Protein AF-A0A7J3ZBG6-F1 (afdb_monomer)

Foldseek 3Di:
DQAFFKKWFFPFPCLVVQQVVLQVQCCVVPVPWDWDDDPDTRIITIGDPDHSVVSLVSCLVPPRPGIFFMDGFPDKDFPDLVVLLVVLVVVLVPDDDDDAFEEFEDEDEDDPQDPDPVVSRVSNQVSCVVVVSHHYDPPDGQWYWYWYHYHRMTGTDIGGPPSGGRVVVCVVVVVVVVVVVVVD

Mean predicted aligned error: 5.93 Å

Nearest PDB structures (foldseek):
  1vbk-assembly1_B  TM=7.457E-01  e=2.795E-09  Pyrococcus horikoshii OT3
  3tma-assembly1_A  TM=7.401E-01  e=3.825E-09  Thermus thermophilus HB27
  1vbk-assembly1_A  TM=7.615E-01  e=6.318E-09  Pyrococcus horikoshii OT3
  2c5s-assembly1_A-2  TM=6.792E-01  e=1.802E-09  Bacillus anthracis str. Ames
  4kr7-assembly1_A  TM=6.274E-01  e=4.150E-08  Thermotoga maritima MSB8

Radius of gyration: 17.02 Å; Cα contacts (8 Å, |Δi|>4): 330; chains: 1; bounding box: 47×30×43 Å

Sequence (184 aa):
MKCPKIIVTAKAGKEAKVKEELEDLLYKLDPNILIKKTGYRDLLEIFSDVNADKLFQEIIERPPYASIRAVKVDLCINAEIKKIIDACIELLKRIPKQGERKIRVECSKRGSYVESCKAIEIAVGTAIERSELAKIDLKKPTDVIKIEIIDDLAYIGIMRPGSDKLHKIDRILYERSQSQEDYF

Structure (mmCIF, N/CA/C/O backbone):
data_AF-A0A7J3ZBG6-F1
#
_entry.id   AF-A0A7J3ZBG6-F1
#
loop_
_atom_site.group_PDB
_atom_site.id
_atom_site.type_symbol
_atom_site.label_atom_id
_atom_site.label_alt_id
_atom_site.label_comp_id
_atom_site.label_asym_id
_atom_site.label_entity_id
_atom_site.label_seq_id
_atom_site.pdbx_PDB_ins_code
_atom_site.Cartn_x
_atom_site.Cartn_y
_atom_site.Cartn_z
_atom_site.occupancy
_atom_site.B_iso_or_equiv
_atom_site.auth_seq_id
_atom_site.auth_comp_id
_atom_site.auth_asym_id
_atom_site.auth_atom_id
_atom_site.pdbx_PDB_model_num
ATOM 1 N N . MET A 1 1 ? -5.328 -13.710 -10.499 1.00 59.88 1 MET A N 1
ATOM 2 C CA . MET A 1 1 ? -4.718 -12.365 -10.421 1.00 59.88 1 MET A CA 1
ATOM 3 C C . MET A 1 1 ? -3.564 -12.420 -9.429 1.00 59.88 1 MET A C 1
ATOM 5 O O . MET A 1 1 ? -3.792 -12.875 -8.315 1.00 59.88 1 MET A O 1
ATOM 9 N N . LYS A 1 2 ? -2.333 -12.054 -9.817 1.00 83.94 2 LYS A N 1
ATOM 10 C CA . LYS A 1 2 ? -1.219 -11.947 -8.853 1.00 83.94 2 LYS A CA 1
ATOM 11 C C . LYS A 1 2 ? -1.324 -10.568 -8.196 1.00 83.94 2 LYS A C 1
ATOM 13 O O . LYS A 1 2 ? -1.474 -9.586 -8.908 1.00 83.94 2 LYS A O 1
ATOM 18 N N . CYS A 1 3 ? -1.312 -10.508 -6.868 1.00 92.69 3 CYS A N 1
ATOM 19 C CA . CYS A 1 3 ? -1.341 -9.259 -6.104 1.00 92.69 3 CYS A CA 1
ATOM 20 C C . CYS A 1 3 ? 0.086 -8.693 -6.014 1.00 92.69 3 CYS A C 1
ATOM 22 O O . CYS A 1 3 ? 0.984 -9.453 -5.628 1.00 92.69 3 CYS A O 1
ATOM 24 N N . PRO A 1 4 ? 0.331 -7.410 -6.339 1.00 97.12 4 PRO A N 1
ATOM 25 C CA . PRO A 1 4 ? 1.614 -6.790 -6.043 1.00 97.12 4 PRO A CA 1
ATOM 26 C C . PRO A 1 4 ? 1.818 -6.751 -4.527 1.00 97.12 4 PRO A C 1
ATOM 28 O O . PRO A 1 4 ? 0.860 -6.707 -3.760 1.00 97.12 4 PRO A O 1
ATOM 31 N N . LYS A 1 5 ? 3.072 -6.804 -4.090 1.00 98.00 5 LYS A N 1
ATOM 32 C CA . LYS A 1 5 ? 3.473 -6.681 -2.685 1.00 98.00 5 LYS A CA 1
ATOM 33 C C . LYS A 1 5 ? 3.710 -5.231 -2.292 1.00 98.00 5 LYS A C 1
ATOM 35 O O . LYS A 1 5 ? 3.456 -4.874 -1.147 1.00 98.00 5 LYS A O 1
ATOM 40 N N . ILE A 1 6 ? 4.181 -4.408 -3.229 1.00 98.38 6 ILE A N 1
ATOM 41 C CA . ILE A 1 6 ? 4.465 -2.987 -3.016 1.00 98.38 6 ILE A CA 1
ATOM 42 C C . ILE A 1 6 ? 3.988 -2.193 -4.233 1.00 98.38 6 ILE A C 1
ATOM 44 O O . ILE A 1 6 ? 4.211 -2.604 -5.374 1.00 98.38 6 ILE A O 1
ATOM 48 N N . ILE A 1 7 ? 3.390 -1.033 -3.978 1.00 98.25 7 ILE A N 1
ATOM 49 C CA . ILE A 1 7 ? 3.145 0.014 -4.971 1.00 98.25 7 ILE A CA 1
ATOM 50 C C . ILE A 1 7 ? 4.159 1.134 -4.735 1.00 98.25 7 ILE A C 1
ATOM 52 O O . ILE A 1 7 ? 4.188 1.721 -3.651 1.00 98.25 7 ILE A O 1
ATOM 56 N N . VAL A 1 8 ? 4.982 1.458 -5.732 1.00 98.12 8 VAL A N 1
ATOM 57 C CA . VAL A 1 8 ? 5.990 2.528 -5.635 1.00 98.12 8 VAL A CA 1
ATOM 58 C C . VAL A 1 8 ? 5.610 3.689 -6.538 1.00 98.12 8 VAL A C 1
ATOM 60 O O . VAL A 1 8 ? 5.304 3.508 -7.712 1.00 98.12 8 VAL A O 1
ATOM 63 N N . THR A 1 9 ? 5.639 4.900 -5.985 1.00 97.56 9 THR A N 1
ATOM 64 C CA . THR A 1 9 ? 5.497 6.146 -6.742 1.00 97.56 9 THR A CA 1
ATOM 65 C C . THR A 1 9 ? 6.869 6.788 -6.932 1.00 97.56 9 THR A C 1
ATOM 67 O O . THR A 1 9 ? 7.541 7.085 -5.945 1.00 97.56 9 THR A O 1
ATOM 70 N N . ALA A 1 10 ? 7.280 7.001 -8.178 1.00 97.00 10 ALA A N 1
ATOM 71 C CA . ALA A 1 10 ? 8.509 7.681 -8.576 1.00 97.00 10 ALA A CA 1
ATOM 72 C C . ALA A 1 10 ? 8.284 9.187 -8.806 1.00 97.00 10 ALA A C 1
ATOM 74 O O . ALA A 1 10 ? 7.160 9.683 -8.795 1.00 97.00 10 ALA A O 1
ATOM 75 N N . LYS A 1 11 ? 9.366 9.937 -9.018 1.00 94.88 11 LYS A N 1
ATOM 76 C CA . LYS A 1 11 ? 9.312 11.279 -9.612 1.00 94.88 11 LYS A CA 1
ATOM 77 C C . LYS A 1 11 ? 8.945 11.173 -11.097 1.00 94.88 11 LYS A C 1
ATOM 79 O O . LYS A 1 11 ? 9.443 10.271 -11.769 1.00 94.88 11 LYS A O 1
ATOM 84 N N . ALA A 1 12 ? 8.178 12.155 -11.579 1.00 90.31 12 ALA A N 1
ATOM 85 C CA . ALA A 1 12 ? 7.817 12.372 -12.985 1.00 90.31 12 ALA A CA 1
ATOM 86 C C . ALA A 1 12 ? 8.925 11.958 -13.968 1.00 90.31 12 ALA A C 1
ATOM 88 O O . ALA A 1 12 ? 9.972 12.609 -14.029 1.00 90.31 12 ALA A O 1
ATOM 89 N N . GLY A 1 13 ? 8.697 10.885 -14.732 1.00 90.31 13 GLY A N 1
ATOM 90 C CA . GLY A 1 13 ? 9.602 10.431 -15.798 1.00 90.31 13 GLY A CA 1
ATOM 91 C C . GLY A 1 13 ? 10.880 9.723 -15.322 1.00 90.31 13 GLY A C 1
ATOM 92 O O . GLY A 1 13 ? 11.833 9.579 -16.094 1.00 90.31 13 GLY A O 1
ATOM 93 N N . LYS A 1 14 ? 10.955 9.320 -14.047 1.00 95.44 14 LYS A N 1
ATOM 94 C CA . LYS A 1 14 ? 12.101 8.600 -13.458 1.00 95.44 14 LYS A CA 1
ATOM 95 C C . LYS A 1 14 ? 11.816 7.125 -13.174 1.00 95.44 14 LYS A C 1
ATOM 97 O O . LYS A 1 14 ? 12.648 6.450 -12.574 1.00 95.44 14 LYS A O 1
ATOM 102 N N . GLU A 1 15 ? 10.693 6.590 -13.639 1.00 95.19 15 GLU A N 1
ATOM 103 C CA . GLU A 1 15 ? 10.224 5.227 -13.359 1.00 95.19 15 GLU A CA 1
ATOM 104 C C . GLU A 1 15 ? 11.203 4.162 -13.841 1.00 95.19 15 GLU A C 1
ATOM 106 O O . GLU A 1 15 ? 11.371 3.141 -13.186 1.00 95.19 15 GLU A O 1
ATOM 111 N N . ALA A 1 16 ? 11.860 4.394 -14.982 1.00 95.31 16 ALA A N 1
ATOM 112 C CA . ALA A 1 16 ? 12.875 3.479 -15.499 1.00 95.31 16 ALA A CA 1
ATOM 113 C C . ALA A 1 16 ? 14.068 3.359 -14.542 1.00 95.31 16 ALA A C 1
ATOM 115 O O . ALA A 1 16 ? 14.498 2.248 -14.252 1.00 95.31 16 ALA A O 1
ATOM 116 N N . LYS A 1 17 ? 14.553 4.494 -14.019 1.00 96.62 17 LYS A N 1
ATOM 117 C CA . LYS A 1 17 ? 15.704 4.509 -13.116 1.00 96.62 17 LYS A CA 1
ATOM 118 C C . LYS A 1 17 ? 15.352 3.951 -11.739 1.00 96.62 17 LYS A C 1
ATOM 120 O O . LYS A 1 17 ? 16.100 3.153 -11.196 1.00 96.62 17 LYS A O 1
ATOM 125 N N . VAL A 1 18 ? 14.179 4.312 -11.213 1.00 98.00 18 VAL A N 1
ATOM 126 C CA . VAL A 1 18 ? 13.670 3.745 -9.953 1.00 98.00 18 VAL A CA 1
ATOM 127 C C . VAL A 1 18 ? 13.479 2.235 -10.071 1.00 98.00 18 VAL A C 1
ATOM 129 O O . VAL A 1 18 ? 13.801 1.518 -9.134 1.00 98.00 18 VAL A O 1
ATOM 132 N N . LYS A 1 19 ? 12.986 1.738 -11.213 1.00 98.06 19 LYS A N 1
ATOM 133 C CA . LYS A 1 19 ? 12.864 0.298 -11.457 1.00 98.06 19 LYS A CA 1
ATOM 134 C C . LYS A 1 19 ? 14.225 -0.403 -11.390 1.00 98.06 19 LYS A C 1
ATOM 136 O O . LYS A 1 19 ? 14.322 -1.384 -10.672 1.00 98.06 19 LYS A O 1
ATOM 141 N N . GLU A 1 20 ? 15.234 0.108 -12.095 1.00 97.81 20 GLU A N 1
ATOM 142 C CA . GLU A 1 20 ? 16.600 -0.448 -12.089 1.00 97.81 20 GLU A CA 1
ATOM 143 C C . GLU A 1 20 ? 17.176 -0.506 -10.664 1.00 97.81 20 GLU A C 1
ATOM 145 O O . GLU A 1 20 ? 17.587 -1.565 -10.204 1.00 97.81 20 GLU A O 1
ATOM 150 N N . GLU A 1 21 ? 17.102 0.602 -9.919 1.00 98.06 21 GLU A N 1
ATOM 151 C CA . GLU A 1 21 ? 17.591 0.666 -8.533 1.00 98.06 21 GLU A CA 1
ATOM 152 C C . GLU A 1 21 ? 16.843 -0.299 -7.596 1.00 98.06 21 GLU A C 1
ATOM 154 O O . GLU A 1 21 ? 17.451 -0.891 -6.707 1.00 98.06 21 GLU A O 1
ATOM 159 N N . LEU A 1 22 ? 15.530 -0.483 -7.786 1.00 98.19 22 LEU A N 1
ATOM 160 C CA . LEU A 1 22 ? 14.750 -1.456 -7.016 1.00 98.19 22 LEU A CA 1
ATOM 161 C C . LEU A 1 22 ? 15.110 -2.902 -7.369 1.00 98.19 22 LEU A C 1
ATOM 163 O O . LEU A 1 22 ? 15.125 -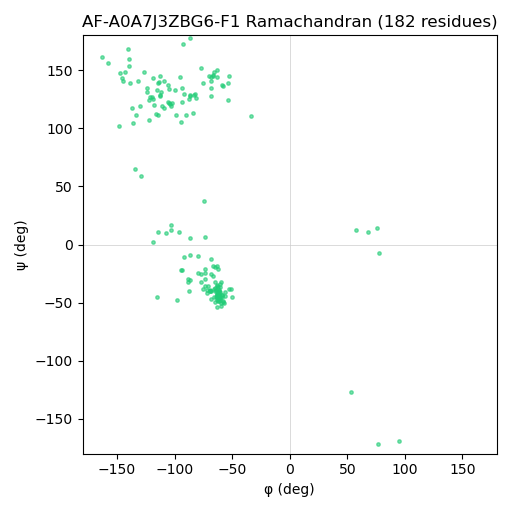3.744 -6.475 1.00 98.19 22 LEU A O 1
ATOM 167 N N . GLU A 1 23 ? 15.357 -3.205 -8.645 1.00 98.06 23 GLU A N 1
ATOM 168 C CA . GLU A 1 23 ? 15.782 -4.540 -9.080 1.00 98.06 23 GLU A CA 1
ATOM 169 C C . GLU A 1 23 ? 17.121 -4.899 -8.436 1.00 98.06 23 GLU A C 1
ATOM 171 O O . GLU A 1 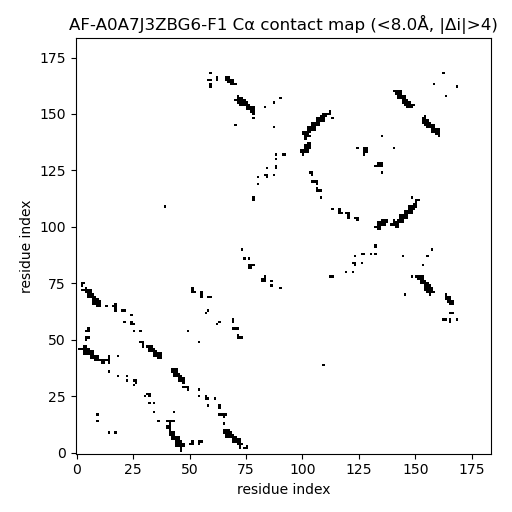23 ? 17.216 -5.944 -7.795 1.00 98.06 23 GLU A O 1
ATOM 176 N N . ASP A 1 24 ? 18.103 -3.998 -8.494 1.00 97.69 24 ASP A N 1
ATOM 177 C CA . ASP A 1 24 ? 19.412 -4.188 -7.861 1.00 97.69 24 ASP A CA 1
ATOM 178 C C . ASP A 1 24 ? 19.305 -4.344 -6.337 1.00 97.69 24 ASP A C 1
ATOM 180 O O . ASP A 1 24 ? 19.909 -5.248 -5.748 1.00 97.69 24 ASP A O 1
ATOM 184 N N . LEU A 1 25 ? 18.516 -3.479 -5.689 1.00 97.50 25 LEU A N 1
ATOM 185 C CA . LEU A 1 25 ? 18.310 -3.502 -4.241 1.00 97.50 25 LEU A CA 1
ATOM 186 C C . LEU A 1 25 ? 17.698 -4.830 -3.780 1.00 97.50 25 LEU A C 1
ATOM 188 O O . LEU A 1 25 ? 18.150 -5.432 -2.804 1.00 97.50 25 LEU A O 1
ATOM 192 N N . LEU A 1 26 ? 16.656 -5.283 -4.476 1.00 97.88 26 LEU A N 1
ATOM 193 C CA . LEU A 1 26 ? 15.823 -6.396 -4.031 1.00 97.88 26 LEU A CA 1
ATOM 194 C C . LEU A 1 26 ? 16.289 -7.753 -4.565 1.00 97.88 26 LEU A C 1
ATOM 196 O O . LEU A 1 26 ? 15.842 -8.775 -4.045 1.00 97.88 26 LEU A O 1
ATOM 200 N N . TYR A 1 27 ? 17.228 -7.794 -5.515 1.00 96.50 27 TYR A N 1
ATOM 201 C CA . TYR A 1 27 ? 17.765 -9.031 -6.094 1.00 96.50 27 TYR A CA 1
ATOM 202 C C . TYR A 1 27 ? 18.269 -10.027 -5.039 1.00 96.50 27 TYR A C 1
ATOM 204 O O . TYR A 1 27 ? 18.066 -11.234 -5.153 1.00 96.50 27 TYR A O 1
ATOM 212 N N . LYS A 1 28 ? 18.895 -9.531 -3.962 1.00 93.88 28 LYS A N 1
ATOM 213 C CA . LYS A 1 28 ? 19.386 -10.378 -2.858 1.00 93.88 28 LYS A CA 1
ATOM 214 C C . LYS A 1 28 ? 18.264 -11.026 -2.046 1.00 93.88 28 LYS A C 1
ATOM 216 O O . LYS A 1 28 ? 18.495 -12.044 -1.398 1.00 93.88 28 LYS A O 1
ATOM 221 N N . LEU A 1 29 ? 17.083 -10.412 -2.028 1.00 96.44 29 LEU A N 1
ATOM 222 C CA . LEU A 1 29 ? 15.907 -10.934 -1.336 1.00 96.44 29 LEU A CA 1
ATOM 223 C C . LEU A 1 29 ? 15.116 -11.884 -2.232 1.00 96.44 29 LEU A C 1
ATOM 225 O O . LEU A 1 29 ? 14.633 -12.904 -1.744 1.00 96.44 29 LEU A O 1
ATOM 229 N N . ASP A 1 30 ? 14.990 -11.538 -3.511 1.00 97.31 30 ASP A N 1
ATOM 230 C CA . ASP A 1 30 ? 14.284 -12.318 -4.520 1.00 97.31 30 ASP A CA 1
ATOM 231 C C . ASP A 1 30 ? 14.924 -12.126 -5.906 1.00 97.31 30 ASP A C 1
ATOM 233 O O . ASP A 1 30 ? 14.662 -11.122 -6.574 1.00 97.31 30 ASP A O 1
ATOM 237 N N . PRO A 1 31 ? 15.721 -13.099 -6.381 1.00 95.94 31 PRO A N 1
ATOM 238 C CA . PRO A 1 31 ? 16.300 -13.057 -7.722 1.00 95.94 31 PRO A CA 1
ATOM 239 C C . PRO A 1 31 ? 15.262 -13.076 -8.854 1.00 95.94 31 PRO A C 1
ATOM 241 O O . PRO A 1 31 ? 15.587 -12.715 -9.981 1.00 95.94 31 PRO A O 1
ATOM 244 N N . ASN A 1 32 ? 14.024 -13.500 -8.573 1.00 95.69 32 ASN A N 1
ATOM 245 C CA . ASN A 1 32 ? 12.926 -13.578 -9.540 1.00 95.69 32 ASN A CA 1
ATOM 246 C C . ASN A 1 32 ? 11.922 -12.427 -9.377 1.00 95.69 32 ASN A C 1
ATOM 248 O O . ASN A 1 32 ? 10.787 -12.522 -9.862 1.00 95.69 32 ASN A O 1
ATOM 252 N N . ILE A 1 33 ? 12.307 -11.354 -8.677 1.00 96.44 33 ILE A N 1
ATOM 253 C CA . ILE A 1 33 ? 11.421 -10.221 -8.446 1.00 96.44 33 ILE A CA 1
ATOM 254 C C . ILE A 1 33 ? 10.963 -9.608 -9.768 1.00 96.44 33 ILE A C 1
ATOM 256 O O . ILE A 1 33 ? 11.736 -9.419 -10.705 1.00 96.44 33 ILE A O 1
ATOM 260 N N . LEU A 1 34 ? 9.676 -9.28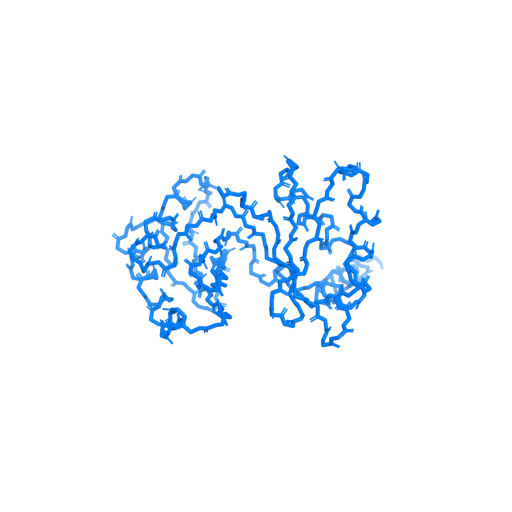4 -9.846 1.00 97.56 34 LEU A N 1
ATOM 261 C CA . LEU A 1 34 ? 9.078 -8.716 -11.043 1.00 97.56 34 LEU A CA 1
ATOM 262 C C . LEU A 1 34 ? 8.571 -7.314 -10.741 1.00 97.56 34 LEU A C 1
ATOM 264 O O . LEU A 1 34 ? 7.590 -7.146 -10.019 1.00 97.56 34 LEU A O 1
ATOM 268 N N . ILE A 1 35 ? 9.207 -6.310 -11.339 1.00 97.69 35 ILE A N 1
ATOM 269 C CA . ILE A 1 35 ? 8.805 -4.909 -11.204 1.00 97.69 35 ILE A CA 1
ATOM 270 C C . ILE A 1 35 ? 8.206 -4.431 -12.522 1.00 97.69 35 ILE A C 1
ATOM 272 O O . ILE A 1 35 ? 8.878 -4.394 -13.556 1.00 97.69 35 ILE A O 1
ATOM 276 N N . LYS A 1 36 ? 6.926 -4.060 -12.501 1.00 96.00 36 LYS A N 1
ATOM 277 C CA . LYS A 1 36 ? 6.191 -3.607 -13.686 1.00 96.00 36 LYS A CA 1
ATOM 278 C C . LYS A 1 36 ? 5.897 -2.121 -13.616 1.00 96.00 36 LYS A C 1
ATOM 280 O O . LYS A 1 36 ? 5.523 -1.603 -12.570 1.00 96.00 36 LYS A O 1
ATOM 285 N N . LYS A 1 37 ? 6.007 -1.452 -14.764 1.00 94.19 37 LYS A N 1
ATOM 286 C CA . LYS A 1 37 ? 5.379 -0.145 -14.973 1.00 94.19 37 LYS A CA 1
ATOM 287 C C . LYS A 1 37 ? 3.887 -0.356 -15.185 1.00 94.19 37 LYS A C 1
ATOM 289 O O . LYS A 1 37 ? 3.500 -1.288 -15.889 1.00 94.19 37 LYS A O 1
ATOM 294 N N . THR A 1 38 ? 3.075 0.509 -14.597 1.00 91.25 38 THR A N 1
ATOM 295 C CA . THR A 1 38 ? 1.636 0.534 -14.886 1.00 91.25 38 THR A CA 1
ATOM 296 C C . THR A 1 38 ? 1.344 1.415 -16.106 1.00 91.25 38 THR A C 1
ATOM 29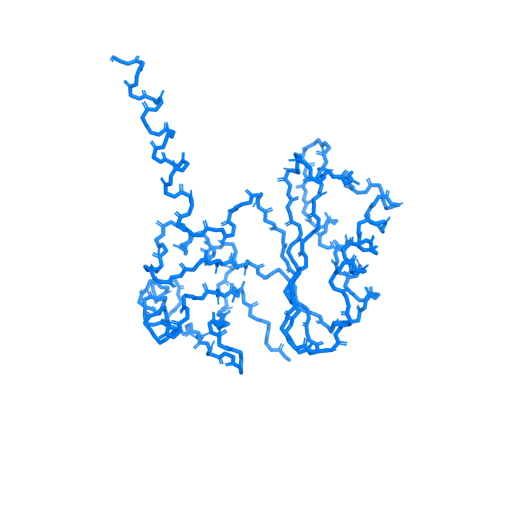8 O O . THR A 1 38 ? 2.248 2.052 -16.650 1.00 91.25 38 THR A O 1
ATOM 301 N N . GLY A 1 39 ? 0.076 1.491 -16.524 1.00 91.00 39 GLY A N 1
ATOM 302 C CA . GLY A 1 39 ? -0.374 2.481 -17.514 1.00 91.00 39 GLY A CA 1
ATOM 303 C C . GLY A 1 39 ? -0.342 3.928 -16.999 1.00 91.00 39 GLY A C 1
ATOM 304 O O . GLY A 1 39 ? -0.446 4.870 -17.783 1.00 91.00 39 GLY A O 1
ATOM 305 N N . TYR A 1 40 ? -0.168 4.121 -15.690 1.00 92.38 40 TYR A N 1
ATOM 306 C CA . TYR A 1 40 ? -0.053 5.430 -15.069 1.00 92.38 40 TYR A CA 1
ATOM 307 C C . TYR A 1 40 ? 1.410 5.839 -14.937 1.00 92.38 40 TYR A C 1
ATOM 309 O O . TYR A 1 40 ? 2.249 5.069 -14.462 1.00 92.38 40 TYR A O 1
ATOM 317 N N . ARG A 1 41 ? 1.691 7.096 -15.304 1.00 89.00 41 ARG A N 1
ATOM 318 C CA . ARG A 1 41 ? 2.996 7.718 -15.060 1.00 89.00 41 ARG A CA 1
ATOM 319 C C . ARG A 1 41 ? 3.364 7.595 -13.587 1.00 89.00 41 ARG A C 1
ATOM 321 O O . ARG A 1 41 ? 2.504 7.673 -12.706 1.00 89.00 41 ARG A O 1
ATOM 328 N N . ASP A 1 42 ? 4.652 7.431 -13.350 1.00 93.69 42 ASP A N 1
ATOM 329 C CA . ASP A 1 42 ? 5.271 7.449 -12.032 1.00 93.69 42 ASP A CA 1
ATOM 330 C C . ASP A 1 42 ? 4.915 6.282 -11.122 1.00 93.69 42 ASP A C 1
ATOM 332 O O . ASP A 1 42 ? 5.237 6.327 -9.939 1.00 93.69 42 ASP A O 1
ATOM 336 N N . LEU A 1 43 ? 4.268 5.234 -11.632 1.00 95.94 43 LEU A N 1
ATOM 337 C CA . LEU A 1 43 ? 3.774 4.144 -10.804 1.00 95.94 43 LEU A CA 1
ATOM 338 C C . LEU A 1 43 ? 4.352 2.791 -11.216 1.00 95.94 43 LEU A C 1
ATOM 340 O O . LEU A 1 43 ? 4.241 2.365 -12.371 1.00 95.94 43 LEU A O 1
ATOM 344 N N . LEU A 1 44 ? 4.926 2.114 -10.226 1.00 97.75 44 LEU A N 1
ATOM 345 C CA . LEU A 1 44 ? 5.488 0.778 -10.337 1.00 97.75 44 LEU A CA 1
ATOM 346 C C . LEU A 1 44 ? 4.766 -0.191 -9.396 1.00 97.75 44 LEU A C 1
ATOM 348 O O . LEU A 1 44 ? 4.430 0.155 -8.262 1.00 97.75 44 LEU A O 1
ATOM 352 N N . GLU A 1 45 ? 4.600 -1.423 -9.859 1.00 97.81 45 GLU A N 1
ATOM 353 C CA . GLU A 1 45 ? 4.091 -2.555 -9.090 1.00 97.81 45 GLU A CA 1
ATOM 354 C C . GLU A 1 45 ? 5.206 -3.579 -8.895 1.00 97.81 45 GLU A C 1
ATOM 356 O O . GLU A 1 45 ? 5.837 -4.006 -9.865 1.00 97.81 45 GLU A O 1
ATOM 361 N N . ILE A 1 46 ? 5.440 -3.991 -7.650 1.00 98.19 46 ILE A N 1
ATOM 362 C CA . ILE A 1 46 ? 6.441 -5.006 -7.307 1.00 98.19 46 ILE A CA 1
ATOM 363 C C . ILE A 1 46 ? 5.731 -6.312 -6.973 1.00 98.19 46 ILE A C 1
ATOM 365 O O . ILE A 1 46 ? 4.941 -6.367 -6.032 1.00 98.19 46 ILE A O 1
ATOM 369 N N . PHE A 1 47 ? 6.043 -7.380 -7.699 1.00 97.81 47 PHE A N 1
ATOM 370 C CA . PHE A 1 47 ? 5.547 -8.730 -7.461 1.00 97.81 47 PHE A CA 1
ATOM 371 C C . PHE A 1 47 ? 6.696 -9.626 -7.017 1.00 97.81 47 PHE A C 1
ATOM 373 O O . PHE A 1 47 ? 7.725 -9.705 -7.681 1.00 97.81 47 PHE A O 1
ATOM 380 N N . SER A 1 48 ? 6.493 -10.326 -5.908 1.00 96.38 48 SER A N 1
ATOM 381 C CA . SER A 1 48 ? 7.478 -11.221 -5.311 1.00 96.38 48 SER A CA 1
ATOM 382 C C . SER A 1 48 ? 6.763 -12.228 -4.418 1.00 96.38 48 SER A C 1
ATOM 384 O O . SER A 1 48 ? 5.652 -11.965 -3.937 1.00 96.38 48 SER A O 1
ATOM 386 N N . ASP A 1 49 ? 7.404 -13.369 -4.198 1.00 93.69 49 ASP A N 1
ATOM 387 C CA . ASP A 1 49 ? 6.947 -14.360 -3.225 1.00 93.69 49 ASP A CA 1
ATOM 388 C C . ASP A 1 49 ? 7.496 -14.054 -1.814 1.00 93.69 49 ASP A C 1
ATOM 390 O O . ASP A 1 49 ? 7.023 -14.606 -0.819 1.00 93.69 49 ASP A O 1
ATOM 394 N N . VAL A 1 50 ? 8.424 -13.094 -1.701 1.00 95.75 50 VAL A N 1
ATOM 395 C CA . VAL A 1 50 ? 8.886 -12.541 -0.424 1.00 95.75 50 VAL A CA 1
ATOM 396 C C . VAL A 1 50 ? 7.757 -11.767 0.260 1.00 95.75 50 VAL A C 1
ATOM 398 O O . VAL A 1 50 ? 6.903 -11.126 -0.361 1.00 95.75 50 VAL A O 1
ATOM 401 N N . ASN A 1 51 ? 7.751 -11.840 1.590 1.00 94.12 51 ASN A N 1
ATOM 402 C CA . ASN A 1 51 ? 6.807 -11.123 2.432 1.00 94.12 51 ASN A CA 1
ATOM 403 C C . ASN A 1 51 ? 6.877 -9.595 2.191 1.00 94.12 51 ASN A C 1
ATOM 405 O O . ASN A 1 51 ? 7.960 -9.012 2.109 1.00 94.12 51 ASN A O 1
ATOM 409 N N . ALA A 1 52 ? 5.706 -8.951 2.111 1.00 96.12 52 ALA A N 1
ATOM 410 C CA . ALA A 1 52 ? 5.584 -7.531 1.792 1.00 96.12 52 ALA A CA 1
ATOM 411 C C . ALA A 1 52 ? 6.241 -6.619 2.842 1.00 96.12 52 ALA A C 1
ATOM 413 O O . ALA A 1 52 ? 6.838 -5.616 2.466 1.00 96.12 52 ALA A O 1
ATOM 414 N N . ASP A 1 53 ? 6.197 -6.971 4.133 1.00 95.25 53 ASP A N 1
ATOM 415 C CA . ASP A 1 53 ? 6.885 -6.213 5.183 1.00 95.25 53 ASP A CA 1
ATOM 416 C C . ASP A 1 53 ? 8.397 -6.231 4.967 1.00 95.25 53 ASP A C 1
ATOM 418 O O . ASP A 1 53 ? 9.031 -5.188 5.068 1.00 95.25 53 ASP A O 1
ATOM 422 N N . LYS A 1 54 ? 8.976 -7.383 4.603 1.00 96.75 54 LYS A N 1
ATOM 423 C CA . LYS A 1 54 ? 10.423 -7.503 4.365 1.00 96.75 54 LYS A CA 1
ATOM 424 C C . LYS A 1 54 ? 10.880 -6.652 3.177 1.00 96.75 54 LYS A C 1
ATOM 426 O O . LYS A 1 54 ? 11.868 -5.937 3.289 1.00 96.75 54 LYS A O 1
ATOM 431 N N . LEU A 1 55 ? 10.141 -6.696 2.067 1.00 97.88 55 LEU A N 1
ATOM 432 C CA . LEU A 1 55 ? 10.420 -5.848 0.901 1.00 97.88 55 LEU A CA 1
ATOM 433 C C . LEU A 1 55 ? 10.264 -4.368 1.245 1.00 97.88 55 LEU A C 1
ATOM 435 O O . LEU A 1 55 ? 11.093 -3.549 0.866 1.00 97.88 55 LEU A O 1
ATOM 439 N N . PHE A 1 56 ? 9.205 -4.026 1.980 1.00 97.75 56 PHE A N 1
ATOM 440 C CA . PHE A 1 56 ? 8.954 -2.657 2.392 1.00 97.75 56 PHE A CA 1
ATOM 441 C C . PHE A 1 56 ? 10.073 -2.120 3.294 1.00 97.75 56 PHE A C 1
ATOM 443 O O . PHE A 1 56 ? 10.522 -1.004 3.062 1.00 97.75 56 PHE A O 1
ATOM 450 N N . GLN A 1 57 ? 10.552 -2.911 4.264 1.00 96.25 57 GLN A N 1
ATOM 451 C CA . GLN A 1 57 ? 11.683 -2.537 5.123 1.00 96.25 57 GLN A CA 1
ATOM 452 C C . GLN A 1 57 ? 12.946 -2.240 4.304 1.00 96.25 57 GLN A C 1
ATOM 454 O O . GLN A 1 57 ? 13.533 -1.176 4.464 1.00 96.25 57 GLN A O 1
ATOM 459 N N . GLU A 1 58 ? 13.313 -3.114 3.364 1.00 97.19 58 GLU A N 1
ATOM 460 C CA . GLU A 1 58 ? 14.502 -2.890 2.528 1.00 97.19 58 GLU A CA 1
ATOM 461 C C . GLU A 1 58 ? 14.386 -1.587 1.710 1.00 97.19 58 GLU A C 1
ATOM 463 O O . GLU A 1 58 ? 15.336 -0.810 1.630 1.00 97.19 58 GLU A O 1
ATOM 468 N N . ILE A 1 59 ? 13.199 -1.296 1.160 1.00 97.25 59 ILE A N 1
ATOM 469 C CA . ILE A 1 59 ? 12.957 -0.074 0.376 1.00 97.25 59 ILE A CA 1
ATOM 470 C C . ILE A 1 59 ? 13.008 1.185 1.250 1.00 97.25 59 ILE A C 1
ATOM 472 O O . ILE A 1 59 ? 13.519 2.204 0.793 1.00 97.25 59 ILE A O 1
ATOM 476 N N . ILE A 1 60 ? 12.471 1.167 2.476 1.00 95.50 60 ILE A N 1
ATOM 477 C CA . ILE A 1 60 ? 12.521 2.358 3.344 1.00 95.50 60 ILE A CA 1
ATOM 478 C C . ILE A 1 60 ? 13.921 2.613 3.910 1.00 95.50 60 ILE A C 1
ATOM 480 O O . ILE A 1 60 ? 14.250 3.766 4.168 1.00 95.50 60 ILE A O 1
ATOM 484 N N . GLU A 1 61 ? 14.729 1.569 4.113 1.00 93.81 61 GLU A N 1
ATOM 485 C CA . GLU A 1 61 ? 16.100 1.692 4.620 1.00 93.81 61 GLU A CA 1
ATOM 486 C C . GLU A 1 61 ? 17.073 2.170 3.538 1.00 93.81 61 GLU A C 1
ATOM 488 O O . GLU A 1 61 ? 18.045 2.863 3.835 1.00 93.81 61 GLU A O 1
ATOM 493 N N . ARG A 1 62 ? 16.824 1.795 2.277 1.00 94.94 62 ARG A N 1
ATOM 494 C CA . ARG A 1 62 ? 17.676 2.130 1.127 1.00 94.94 62 ARG A CA 1
ATOM 495 C C . ARG A 1 62 ? 16.826 2.610 -0.051 1.00 94.94 62 ARG A C 1
ATOM 497 O O . ARG A 1 62 ? 16.762 1.942 -1.085 1.00 94.94 62 ARG A O 1
ATOM 504 N N . PRO A 1 63 ? 16.140 3.753 0.087 1.00 95.38 63 PRO A N 1
ATOM 505 C CA . PRO A 1 63 ? 15.186 4.186 -0.917 1.00 95.38 63 PRO A CA 1
ATOM 506 C C . PRO A 1 63 ? 15.877 4.580 -2.229 1.00 95.38 63 PRO A C 1
ATOM 508 O O . PRO A 1 63 ? 16.831 5.363 -2.198 1.00 95.38 63 PRO A O 1
ATOM 511 N N . PRO A 1 64 ? 15.364 4.135 -3.394 1.00 95.69 64 PRO A N 1
ATOM 512 C CA . PRO A 1 64 ? 15.820 4.634 -4.687 1.00 95.69 64 PRO A CA 1
ATOM 513 C C . PRO A 1 64 ? 15.739 6.161 -4.751 1.00 95.69 64 PRO A C 1
ATO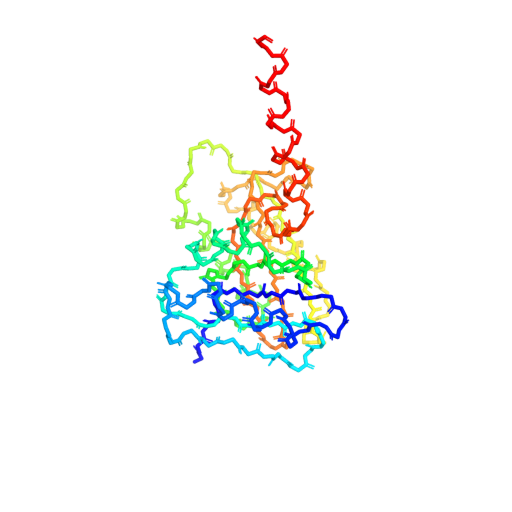M 515 O O . PRO A 1 64 ? 14.732 6.739 -4.338 1.00 95.69 64 PRO A O 1
ATOM 518 N N . TYR A 1 65 ? 16.737 6.833 -5.322 1.00 93.00 65 TYR A N 1
ATOM 519 C CA . TYR A 1 65 ? 16.912 8.296 -5.227 1.00 93.00 65 TYR A CA 1
ATOM 520 C C . TYR A 1 65 ? 15.731 9.115 -5.785 1.00 93.00 65 TYR A C 1
ATOM 522 O O . TYR A 1 65 ? 15.427 10.244 -5.368 1.00 93.00 65 TYR A O 1
ATOM 530 N N . ALA A 1 66 ? 15.077 8.573 -6.810 1.00 95.12 66 ALA A N 1
ATOM 531 C CA . ALA A 1 66 ? 13.943 9.207 -7.469 1.00 95.12 66 ALA A CA 1
ATOM 532 C C . ALA A 1 66 ? 12.593 8.603 -7.060 1.00 95.12 66 ALA A C 1
ATOM 534 O O . ALA A 1 66 ? 11.582 8.896 -7.697 1.00 95.12 66 ALA A O 1
ATOM 535 N N . SER A 1 67 ? 12.555 7.789 -6.006 1.00 96.00 67 SER A N 1
ATOM 536 C CA . SER A 1 67 ? 11.306 7.331 -5.407 1.00 96.00 67 SER A CA 1
ATOM 537 C C . SER A 1 67 ? 10.688 8.441 -4.541 1.00 96.00 67 SER A C 1
ATOM 539 O O . SER A 1 67 ? 11.361 9.346 -4.067 1.00 96.00 67 SER A O 1
ATOM 541 N N . ILE A 1 68 ? 9.368 8.459 -4.398 1.00 95.44 68 ILE A N 1
ATOM 542 C CA . ILE A 1 68 ? 8.649 9.427 -3.551 1.00 95.44 68 ILE A CA 1
ATOM 543 C C . ILE A 1 68 ? 7.962 8.686 -2.415 1.00 95.44 68 ILE A C 1
ATOM 545 O O . ILE A 1 68 ? 7.993 9.119 -1.258 1.00 95.44 68 ILE A O 1
ATOM 549 N N . ARG A 1 69 ? 7.307 7.577 -2.762 1.00 95.94 69 ARG A N 1
ATOM 550 C CA . ARG A 1 69 ? 6.454 6.826 -1.854 1.00 95.94 69 ARG A CA 1
ATOM 551 C C . ARG A 1 69 ? 6.532 5.335 -2.149 1.00 95.94 69 ARG A C 1
ATOM 553 O O . ARG A 1 69 ? 6.543 4.964 -3.319 1.00 95.94 69 ARG A O 1
ATOM 560 N N . ALA A 1 70 ? 6.484 4.508 -1.115 1.00 98.00 70 ALA A N 1
ATOM 561 C CA . ALA A 1 70 ? 6.178 3.086 -1.224 1.00 98.00 70 ALA A CA 1
ATOM 562 C C . ALA A 1 70 ? 4.984 2.756 -0.328 1.00 98.00 70 ALA A C 1
ATOM 564 O O . ALA A 1 70 ? 4.917 3.192 0.818 1.00 98.00 70 ALA A O 1
ATOM 565 N N . VAL A 1 71 ? 4.029 1.995 -0.851 1.00 98.06 71 VAL A N 1
ATOM 566 C CA . VAL A 1 71 ? 2.872 1.500 -0.104 1.00 98.06 71 VAL A CA 1
ATOM 567 C C . VAL A 1 71 ? 2.937 -0.016 -0.103 1.00 98.06 71 VAL A C 1
ATOM 569 O O . VAL A 1 71 ? 2.939 -0.640 -1.164 1.00 98.06 71 VAL A O 1
ATOM 572 N N . LYS A 1 72 ? 3.003 -0.603 1.092 1.00 97.25 72 LYS A N 1
ATOM 573 C CA . LYS A 1 72 ? 2.892 -2.048 1.271 1.00 97.25 72 LYS A CA 1
ATOM 574 C C . LYS A 1 72 ? 1.471 -2.497 0.939 1.00 97.25 72 LYS A C 1
ATOM 576 O O . LYS A 1 72 ? 0.521 -1.816 1.311 1.00 97.25 72 LYS A O 1
ATOM 581 N N . VAL A 1 73 ? 1.332 -3.644 0.285 1.00 97.81 73 VAL A N 1
ATOM 582 C CA . VAL A 1 73 ? 0.042 -4.248 -0.053 1.00 97.81 73 VAL A CA 1
ATOM 583 C C . VAL A 1 73 ? -0.117 -5.556 0.715 1.00 97.81 73 VAL A C 1
ATOM 585 O O . VAL A 1 73 ? 0.575 -6.541 0.453 1.00 97.81 73 VAL A O 1
ATOM 588 N N . ASP A 1 74 ? -1.045 -5.554 1.667 1.00 96.00 74 ASP A N 1
ATOM 589 C CA . ASP A 1 74 ? -1.440 -6.730 2.443 1.00 96.00 74 ASP A CA 1
ATOM 590 C C . ASP A 1 74 ? -2.571 -7.508 1.744 1.00 96.00 74 ASP A C 1
ATO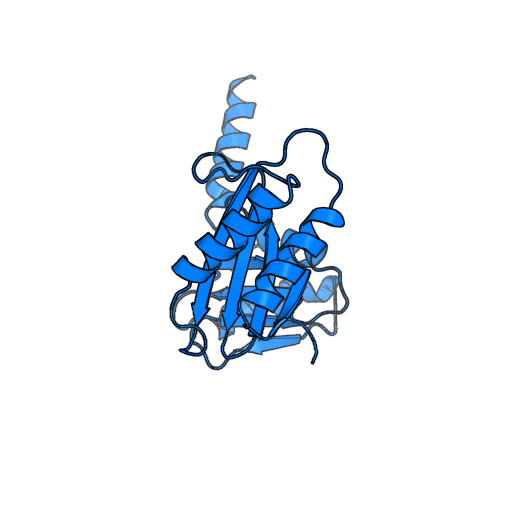M 592 O O . ASP A 1 74 ? -2.663 -8.730 1.880 1.00 96.00 74 ASP A O 1
ATOM 596 N N . LEU A 1 75 ? -3.418 -6.814 0.971 1.00 95.56 75 LEU A N 1
ATOM 597 C CA . LEU A 1 75 ? -4.536 -7.403 0.232 1.00 95.56 75 LEU A CA 1
ATOM 598 C C . LEU A 1 75 ? -4.805 -6.665 -1.091 1.00 95.56 75 LEU A C 1
ATOM 600 O O . LEU A 1 75 ? -4.670 -5.445 -1.165 1.00 95.56 75 LEU A O 1
ATOM 604 N N . CYS A 1 76 ? -5.264 -7.396 -2.108 1.00 95.88 76 CYS A N 1
ATOM 605 C CA . CYS A 1 76 ? -5.839 -6.841 -3.334 1.00 95.88 76 CYS A CA 1
ATOM 606 C C . CYS A 1 76 ? -7.237 -7.412 -3.553 1.00 95.88 76 CYS A C 1
ATOM 608 O O . CYS A 1 76 ? -7.438 -8.626 -3.479 1.00 95.88 76 CYS A O 1
ATOM 610 N N . ILE A 1 77 ? -8.186 -6.527 -3.824 1.00 97.19 77 ILE A N 1
ATOM 611 C CA . ILE A 1 77 ? -9.592 -6.840 -4.074 1.00 97.19 77 ILE A CA 1
ATOM 612 C C . ILE A 1 77 ? -10.122 -5.940 -5.199 1.00 97.19 77 ILE A C 1
ATOM 614 O O . ILE A 1 77 ? -9.473 -4.967 -5.583 1.00 97.19 77 ILE A O 1
ATOM 618 N N . ASN A 1 78 ? -11.307 -6.241 -5.727 1.00 96.69 78 ASN A N 1
ATOM 619 C CA . ASN A 1 78 ? -11.992 -5.311 -6.629 1.00 96.69 78 ASN A CA 1
ATOM 620 C C . ASN A 1 78 ? -12.322 -4.013 -5.883 1.00 96.69 78 ASN A C 1
ATOM 622 O O . ASN A 1 78 ? -12.730 -4.060 -4.719 1.00 96.69 78 ASN A O 1
ATOM 626 N N . ALA A 1 79 ? -12.237 -2.877 -6.570 1.00 96.69 79 ALA A N 1
ATOM 627 C CA . ALA A 1 79 ? -12.467 -1.538 -6.031 1.00 96.69 79 ALA A CA 1
ATOM 628 C C . ALA A 1 79 ? -13.956 -1.207 -5.775 1.00 96.69 79 ALA A C 1
ATOM 630 O O . ALA A 1 79 ? -14.412 -0.080 -5.960 1.00 96.69 79 ALA A O 1
ATOM 631 N N . GLU A 1 80 ? -14.731 -2.187 -5.316 1.00 96.25 80 GLU A N 1
ATOM 632 C CA . GLU A 1 80 ? -16.108 -2.014 -4.863 1.00 96.25 80 GLU A CA 1
ATOM 633 C C . GLU A 1 80 ? -16.107 -1.614 -3.382 1.00 96.25 80 GLU A C 1
ATOM 635 O O . GLU A 1 80 ? -15.524 -2.310 -2.548 1.00 96.25 80 GLU A O 1
ATOM 640 N N . ILE A 1 81 ? -16.806 -0.530 -3.025 1.00 96.69 81 ILE A N 1
ATOM 641 C CA . ILE A 1 81 ? -16.789 0.047 -1.665 1.00 96.69 81 ILE A CA 1
ATOM 642 C C . ILE A 1 81 ? -17.047 -1.009 -0.581 1.00 96.69 81 ILE A C 1
ATOM 644 O O . ILE A 1 81 ? -16.322 -1.061 0.410 1.00 96.69 81 ILE A O 1
ATOM 648 N N . LYS A 1 82 ? -18.041 -1.883 -0.778 1.00 97.25 82 LYS A N 1
ATOM 649 C CA . LYS A 1 82 ? -18.363 -2.946 0.183 1.00 97.25 82 LYS A CA 1
ATOM 650 C C . LYS A 1 82 ? -17.196 -3.923 0.377 1.00 97.25 82 LYS A C 1
ATOM 652 O O . LYS A 1 82 ? -16.835 -4.209 1.512 1.00 97.25 82 LYS A O 1
ATOM 657 N N . LYS A 1 83 ? -16.561 -4.370 -0.713 1.00 98.00 83 LYS A N 1
ATOM 658 C CA . LYS A 1 83 ? -15.406 -5.282 -0.658 1.00 98.00 83 LYS A CA 1
ATOM 659 C C . LYS A 1 83 ? -14.206 -4.634 0.026 1.00 98.00 83 LYS A C 1
ATOM 661 O O . LYS A 1 83 ? -13.528 -5.294 0.805 1.00 98.00 83 LYS A O 1
ATOM 666 N N . ILE A 1 84 ? -13.975 -3.343 -0.222 1.00 98.38 84 ILE A N 1
ATOM 667 C CA . ILE A 1 84 ? -12.923 -2.571 0.453 1.00 98.38 84 ILE A CA 1
ATOM 668 C C . ILE A 1 84 ? -13.186 -2.508 1.965 1.00 98.38 84 ILE A C 1
ATOM 670 O O . ILE A 1 84 ? -12.268 -2.727 2.753 1.00 98.38 84 ILE A O 1
ATOM 674 N N . ILE A 1 85 ? -14.428 -2.234 2.383 1.00 98.38 85 ILE A N 1
ATOM 675 C CA . ILE A 1 85 ? -14.806 -2.202 3.804 1.00 98.38 85 ILE A CA 1
ATOM 676 C C . ILE A 1 85 ? -14.544 -3.559 4.462 1.00 98.38 85 ILE A C 1
ATOM 678 O O . ILE A 1 85 ? -13.840 -3.617 5.472 1.00 98.38 85 ILE A O 1
ATOM 682 N N . ASP A 1 86 ? -15.068 -4.635 3.874 1.00 98.06 86 ASP A N 1
ATOM 683 C CA . ASP A 1 86 ? -14.948 -5.989 4.420 1.00 98.06 86 ASP A CA 1
ATOM 684 C C . ASP A 1 86 ? -13.471 -6.398 4.559 1.00 98.06 86 ASP A C 1
ATOM 686 O O . ASP A 1 86 ? -13.047 -6.876 5.615 1.00 98.06 86 ASP A O 1
ATOM 690 N N . ALA A 1 87 ? -12.660 -6.102 3.538 1.00 97.81 87 ALA A N 1
ATOM 691 C CA . ALA A 1 87 ? -11.219 -6.331 3.536 1.00 97.81 87 ALA A CA 1
ATOM 692 C C . ALA A 1 87 ? -10.480 -5.566 4.646 1.00 97.81 87 ALA A C 1
ATOM 694 O O . ALA A 1 87 ? -9.641 -6.138 5.344 1.00 97.81 87 ALA A O 1
ATOM 695 N N . CYS A 1 88 ? -10.783 -4.280 4.839 1.00 97.88 88 CYS A N 1
ATOM 696 C CA . CYS A 1 88 ? -10.170 -3.471 5.894 1.00 97.88 88 CYS A CA 1
ATOM 697 C C . CYS A 1 88 ? -10.485 -4.026 7.291 1.00 97.88 88 CYS A C 1
ATOM 699 O O . CYS A 1 88 ? -9.592 -4.125 8.136 1.00 97.88 88 CYS A O 1
ATOM 701 N N . ILE A 1 89 ? -11.740 -4.415 7.531 1.00 97.12 89 ILE A N 1
ATOM 702 C CA . ILE A 1 89 ? -12.170 -5.017 8.800 1.00 97.12 89 ILE A CA 1
ATOM 703 C C . ILE A 1 89 ? -11.460 -6.350 9.038 1.00 97.12 89 ILE A C 1
ATOM 705 O O . ILE A 1 89 ? -10.984 -6.612 10.144 1.00 97.12 89 ILE A O 1
ATOM 709 N N . GLU A 1 90 ? -11.355 -7.188 8.010 1.00 95.94 90 GLU A N 1
ATOM 710 C CA . GLU A 1 90 ? -10.656 -8.465 8.103 1.00 95.94 90 GLU A CA 1
ATOM 711 C C . GLU A 1 90 ? -9.164 -8.286 8.416 1.00 95.94 90 GLU A C 1
ATOM 713 O O . GLU A 1 90 ? -8.644 -8.934 9.329 1.00 95.94 90 GLU A O 1
ATOM 718 N N . LEU A 1 91 ? -8.481 -7.375 7.718 1.00 94.94 91 LEU A N 1
ATOM 719 C CA . LEU A 1 91 ? -7.073 -7.071 7.975 1.00 94.94 91 LEU A CA 1
ATOM 720 C C . LEU A 1 91 ? -6.851 -6.601 9.414 1.00 94.94 91 LEU A C 1
ATOM 722 O O . LEU A 1 91 ? -5.931 -7.073 10.082 1.00 94.94 91 LEU A O 1
ATOM 726 N N . LEU A 1 92 ? -7.718 -5.727 9.932 1.00 94.62 92 LEU A N 1
ATOM 727 C CA . LEU A 1 92 ? -7.615 -5.254 11.312 1.00 94.62 92 LEU A CA 1
ATOM 728 C C . LEU A 1 92 ? -7.754 -6.390 12.333 1.00 94.62 92 LEU A C 1
ATOM 730 O O . LEU A 1 92 ? -7.014 -6.390 13.318 1.00 94.62 92 LEU A O 1
ATOM 734 N N . LYS A 1 93 ? -8.643 -7.363 12.098 1.00 93.25 93 LYS A N 1
ATOM 735 C CA . LYS A 1 93 ? -8.825 -8.526 12.988 1.00 93.25 93 LYS A CA 1
ATOM 736 C C . LYS A 1 93 ? -7.596 -9.435 13.040 1.00 93.25 93 LYS A C 1
ATOM 738 O O . LYS A 1 93 ? -7.334 -10.041 14.073 1.00 93.25 93 LYS A O 1
ATOM 743 N N . ARG A 1 94 ? -6.846 -9.539 11.939 1.00 90.56 94 ARG A N 1
ATOM 744 C CA . ARG A 1 94 ? -5.664 -10.412 11.832 1.00 90.56 94 ARG A CA 1
ATOM 745 C C . ARG A 1 94 ? -4.429 -9.849 12.527 1.00 90.56 94 ARG A C 1
ATOM 747 O O . ARG A 1 94 ? -3.544 -10.613 12.897 1.00 90.56 94 ARG A O 1
ATOM 754 N N . ILE A 1 95 ? -4.345 -8.529 12.681 1.00 83.31 95 ILE A N 1
ATOM 755 C CA . ILE A 1 95 ? -3.185 -7.885 13.295 1.00 83.31 95 ILE A CA 1
ATOM 756 C C . ILE A 1 95 ? -3.442 -7.776 14.802 1.00 83.31 95 ILE A C 1
ATOM 758 O O . ILE A 1 95 ? -4.291 -6.975 15.202 1.00 83.31 95 ILE A O 1
ATOM 762 N N . PRO A 1 96 ? -2.715 -8.511 15.658 1.00 77.06 96 PRO A N 1
ATOM 763 C CA . PRO A 1 96 ? -2.817 -8.329 17.099 1.00 77.06 96 PRO A CA 1
ATOM 764 C C . PRO A 1 96 ? -2.282 -6.947 17.488 1.00 77.06 96 PRO A C 1
ATOM 766 O O . PRO A 1 96 ? -1.338 -6.431 16.884 1.00 77.06 96 PRO A O 1
ATOM 769 N N . LYS A 1 97 ? -2.877 -6.318 18.502 1.00 73.44 97 LYS A N 1
ATOM 770 C CA . LYS A 1 97 ? -2.355 -5.070 19.064 1.00 73.44 97 LYS A CA 1
ATOM 771 C C . LYS A 1 97 ? -2.576 -5.009 20.561 1.00 73.44 97 LYS A C 1
ATOM 773 O O . LYS A 1 97 ? -3.616 -5.419 21.062 1.00 73.44 97 LYS A O 1
ATOM 778 N N . GLN A 1 98 ? -1.576 -4.478 21.251 1.00 71.19 98 GLN A N 1
ATOM 779 C CA . GLN A 1 98 ? -1.687 -4.117 22.653 1.00 71.19 98 GLN A CA 1
ATOM 780 C C . GLN A 1 98 ? -2.251 -2.697 22.756 1.00 71.19 98 GLN A C 1
ATOM 782 O O . GLN A 1 98 ? -1.734 -1.771 22.126 1.00 71.19 98 GLN A O 1
ATOM 787 N N . GLY A 1 99 ? -3.307 -2.537 23.551 1.00 81.75 99 GLY A N 1
ATOM 788 C CA . GLY A 1 99 ? -3.957 -1.250 23.787 1.00 81.75 99 GLY A CA 1
ATOM 789 C C . GLY A 1 99 ? -4.862 -0.769 22.648 1.00 81.75 99 GLY A C 1
ATOM 790 O O . GLY A 1 99 ? -5.161 -1.486 21.695 1.00 81.75 99 GLY A O 1
ATOM 791 N N . GLU A 1 100 ? -5.321 0.477 22.775 1.00 87.06 100 GLU A N 1
ATOM 792 C CA . GLU A 1 100 ? -6.258 1.094 21.837 1.00 87.06 100 GLU A CA 1
ATOM 793 C C . GLU A 1 100 ? -5.611 1.344 20.466 1.00 87.06 100 GLU A C 1
ATOM 795 O O . GLU A 1 100 ? -4.557 1.977 20.343 1.00 87.06 100 GLU A O 1
ATOM 800 N N . ARG A 1 101 ? -6.266 0.872 19.402 1.00 92.25 101 ARG A N 1
ATOM 801 C CA . ARG A 1 101 ? -5.852 1.133 18.024 1.00 92.25 101 ARG A CA 1
ATOM 802 C C . ARG A 1 101 ? -6.475 2.437 17.529 1.00 92.25 101 ARG A C 1
ATOM 804 O O . ARG A 1 101 ? -7.694 2.576 17.547 1.00 92.25 101 ARG A O 1
ATOM 811 N N . LYS A 1 102 ? -5.642 3.364 17.046 1.00 96.12 102 LYS A N 1
ATOM 812 C CA . LYS A 1 102 ? -6.072 4.622 16.422 1.00 96.12 102 LYS A CA 1
ATOM 813 C C . LYS A 1 102 ? -5.750 4.601 14.936 1.00 96.12 102 LYS A C 1
ATOM 815 O O . LYS A 1 102 ? -4.580 4.487 14.568 1.00 96.12 102 LYS A O 1
ATOM 820 N N . ILE A 1 103 ? -6.768 4.700 14.093 1.00 97.38 103 ILE A N 1
ATOM 821 C CA . ILE A 1 103 ? -6.646 4.540 12.645 1.00 97.38 103 ILE A CA 1
ATOM 822 C C . ILE A 1 103 ? -6.930 5.847 11.924 1.00 97.38 103 ILE A C 1
ATOM 824 O O . ILE A 1 103 ? -7.882 6.562 12.232 1.00 97.38 103 ILE A O 1
ATOM 828 N N . ARG A 1 104 ? -6.133 6.106 10.890 1.00 98.31 104 ARG A N 1
ATOM 829 C CA . ARG A 1 104 ? -6.506 7.001 9.798 1.00 98.31 104 ARG A CA 1
ATOM 830 C C . ARG A 1 104 ? -6.622 6.197 8.512 1.00 98.31 104 ARG A C 1
ATOM 832 O O . ARG A 1 104 ? -5.791 5.332 8.250 1.00 98.31 104 ARG A O 1
ATOM 839 N N . VAL A 1 105 ? -7.635 6.494 7.711 1.00 98.50 105 VAL A N 1
ATOM 840 C CA . VAL A 1 105 ? -7.792 5.926 6.369 1.00 98.50 105 VAL A CA 1
ATOM 841 C C . VAL A 1 105 ? -7.306 6.956 5.362 1.00 98.50 105 VAL A C 1
ATOM 843 O O . VAL A 1 105 ? -7.656 8.130 5.469 1.00 98.50 105 VAL A O 1
ATOM 846 N N . GLU A 1 106 ? -6.485 6.526 4.414 1.00 98.50 106 GLU A N 1
ATOM 847 C CA . GLU A 1 106 ? -6.003 7.359 3.317 1.00 98.50 106 GLU A CA 1
ATOM 848 C C . GLU A 1 106 ? -6.227 6.624 2.002 1.00 98.50 106 GLU A C 1
ATOM 850 O O . GLU A 1 106 ? -5.675 5.543 1.784 1.00 98.50 106 GLU A O 1
ATOM 855 N N . CYS A 1 107 ? -7.025 7.227 1.125 1.00 98.25 107 CYS A N 1
ATOM 856 C CA . CYS A 1 107 ? -7.264 6.714 -0.214 1.00 98.25 107 CYS A CA 1
ATOM 857 C C . CYS A 1 107 ? -6.511 7.552 -1.242 1.00 98.25 107 CYS A C 1
ATOM 859 O O . CYS A 1 107 ? -6.525 8.784 -1.207 1.00 98.25 107 CYS A O 1
ATOM 861 N N . SER A 1 108 ? -5.898 6.883 -2.210 1.00 96.81 108 SER A N 1
ATOM 862 C CA . SER A 1 108 ? -5.493 7.514 -3.457 1.00 96.81 108 SER A CA 1
ATOM 863 C C . SER A 1 108 ? -6.053 6.726 -4.634 1.00 96.81 108 SER A C 1
ATOM 865 O O . SER A 1 108 ? -6.260 5.517 -4.539 1.00 96.81 108 SER A O 1
ATOM 867 N N . LYS A 1 109 ? -6.354 7.419 -5.736 1.00 95.62 109 LYS A N 1
ATOM 868 C CA . LYS A 1 109 ? -6.913 6.792 -6.933 1.00 95.62 109 LYS A CA 1
ATOM 869 C C . LYS A 1 109 ? -6.186 7.231 -8.188 1.00 95.62 109 LYS A C 1
ATOM 871 O O . LYS A 1 109 ? -5.856 8.407 -8.347 1.00 95.62 109 LYS A O 1
ATOM 876 N N . ARG A 1 110 ? -5.990 6.278 -9.088 1.00 94.44 110 ARG A N 1
ATOM 877 C CA . ARG A 1 110 ? -5.551 6.470 -10.465 1.00 94.44 110 ARG A CA 1
ATOM 878 C C . ARG A 1 110 ? -6.618 5.869 -11.373 1.00 94.44 110 ARG A C 1
ATOM 880 O O . ARG A 1 110 ? -7.016 4.724 -11.181 1.00 94.44 110 ARG A O 1
ATOM 887 N N . GLY A 1 111 ? -7.123 6.690 -12.291 1.00 91.81 111 GLY A N 1
ATOM 888 C CA . GLY A 1 111 ? -8.286 6.366 -13.117 1.00 91.81 111 GLY A CA 1
ATOM 889 C C . GLY A 1 111 ? -9.613 6.885 -12.555 1.00 91.81 111 GLY A C 1
ATOM 890 O O . GLY A 1 111 ? -9.664 7.717 -11.637 1.00 91.81 111 GLY A O 1
ATOM 891 N N . SER A 1 112 ? -10.705 6.410 -13.153 1.00 90.56 112 SER A N 1
ATOM 892 C CA . SER A 1 112 ? -12.071 6.897 -12.919 1.00 90.56 112 SER A CA 1
ATOM 893 C C . SER A 1 112 ? -13.038 5.848 -12.366 1.00 90.56 112 SER A C 1
ATOM 895 O O . SER A 1 112 ? -14.197 6.186 -12.158 1.00 90.56 112 SER A O 1
ATOM 897 N N . TYR A 1 113 ? -12.584 4.617 -12.091 1.00 92.19 113 TYR A N 1
ATOM 898 C CA . TYR A 1 113 ? -13.454 3.519 -11.639 1.00 92.19 113 TYR A CA 1
ATOM 899 C C . TYR A 1 113 ? -14.242 3.861 -10.369 1.00 92.19 113 TYR A C 1
ATOM 901 O O . TYR A 1 113 ? -15.428 3.566 -10.263 1.00 92.19 113 TYR A O 1
ATOM 909 N N . VAL A 1 114 ? -13.590 4.536 -9.418 1.00 91.94 114 VAL A N 1
ATOM 910 C CA . VAL A 1 114 ? -14.251 5.100 -8.240 1.00 91.94 114 VAL A CA 1
ATOM 911 C C . VAL A 1 114 ? -14.387 6.612 -8.382 1.00 91.94 114 VAL A C 1
ATOM 913 O O . VAL A 1 114 ? -13.420 7.327 -8.678 1.00 91.94 114 VAL A O 1
ATOM 916 N N . GLU A 1 115 ? -15.581 7.111 -8.068 1.00 89.94 115 GLU A N 1
ATOM 917 C CA . GLU A 1 115 ? -15.900 8.538 -8.083 1.00 89.94 115 GLU A CA 1
ATOM 918 C C . GLU A 1 115 ? -15.072 9.324 -7.056 1.00 89.94 115 GLU A C 1
ATOM 920 O O . GLU A 1 115 ? -14.364 10.269 -7.412 1.00 89.94 115 GLU A O 1
ATOM 925 N N . SER A 1 116 ? -15.097 8.907 -5.783 1.00 95.19 116 SER A N 1
ATOM 926 C CA . SER A 1 116 ? -14.529 9.678 -4.674 1.00 95.19 116 SER A CA 1
ATOM 927 C C . SER A 1 116 ? -13.740 8.830 -3.675 1.00 95.19 116 SER A C 1
ATOM 929 O O . SER A 1 116 ? -14.297 8.011 -2.943 1.00 95.19 116 SER A O 1
ATOM 931 N N . CYS A 1 117 ? -12.439 9.119 -3.556 1.00 97.31 117 CYS A N 1
ATOM 932 C CA . CYS A 1 117 ? -11.620 8.596 -2.460 1.00 97.31 117 CYS A CA 1
ATOM 933 C C . CYS A 1 117 ? -12.136 9.053 -1.094 1.00 97.31 117 CYS A C 1
ATOM 935 O O . CYS A 1 117 ? -12.093 8.290 -0.134 1.00 97.31 117 CYS A O 1
ATOM 937 N N . LYS A 1 118 ? -12.686 10.272 -1.007 1.00 97.69 118 LYS A N 1
ATOM 938 C CA . LYS A 1 118 ? -13.219 10.787 0.253 1.00 97.69 118 LYS A CA 1
ATOM 939 C C . LYS A 1 118 ? -14.424 9.978 0.731 1.00 97.69 118 LYS A C 1
ATOM 941 O O . LYS A 1 118 ? -14.551 9.730 1.927 1.00 97.69 118 LYS A O 1
ATOM 946 N N . ALA A 1 119 ? -15.277 9.541 -0.196 1.00 97.31 119 ALA A N 1
ATOM 947 C CA . ALA A 1 119 ? -16.398 8.663 0.121 1.00 97.31 119 ALA A CA 1
ATOM 948 C C . ALA A 1 119 ? -15.914 7.306 0.658 1.00 97.31 119 ALA A C 1
ATOM 950 O O . ALA A 1 119 ? -16.452 6.826 1.653 1.00 97.31 119 ALA A O 1
ATOM 951 N N . ILE A 1 120 ? -14.857 6.733 0.069 1.00 98.06 120 ILE A N 1
ATOM 952 C CA . ILE A 1 120 ? -14.232 5.500 0.573 1.00 98.06 120 ILE A CA 1
ATOM 953 C C . ILE A 1 120 ? -13.658 5.694 1.973 1.00 98.06 120 ILE A C 1
ATOM 955 O O . ILE A 1 120 ? -13.937 4.887 2.854 1.00 98.06 120 ILE A O 1
ATOM 959 N N . GLU A 1 121 ? -12.893 6.762 2.200 1.00 98.56 121 GLU A N 1
ATOM 960 C CA . GLU A 1 121 ? -12.317 7.058 3.516 1.00 98.56 121 GLU A CA 1
ATOM 961 C C . GLU A 1 121 ? -13.394 7.161 4.599 1.00 98.56 121 GLU A C 1
ATOM 963 O O . GLU A 1 121 ? -13.233 6.591 5.677 1.00 98.56 121 GLU A O 1
ATOM 968 N N . ILE A 1 122 ? -14.501 7.856 4.306 1.00 98.25 122 ILE A N 1
ATOM 969 C CA . ILE A 1 122 ? -15.638 7.990 5.224 1.00 98.25 122 ILE A CA 1
ATOM 970 C C . ILE A 1 122 ? -16.287 6.626 5.465 1.00 98.25 122 ILE A C 1
ATOM 972 O O . ILE A 1 122 ? -16.470 6.239 6.614 1.00 98.25 122 ILE A O 1
ATOM 976 N N . ALA A 1 123 ? -16.596 5.875 4.406 1.00 98.25 123 ALA A N 1
ATOM 977 C CA . ALA A 1 123 ? -17.293 4.598 4.524 1.00 98.25 123 ALA A CA 1
ATOM 978 C C . ALA A 1 123 ? -16.477 3.558 5.311 1.00 98.25 123 ALA A C 1
ATOM 980 O O . ALA A 1 123 ? -17.004 2.909 6.216 1.00 98.25 123 ALA A O 1
ATOM 981 N N . VAL A 1 124 ? -15.178 3.444 5.016 1.00 98.44 124 VAL A N 1
ATOM 982 C CA . VAL A 1 124 ? -14.253 2.568 5.749 1.00 98.44 124 VAL A CA 1
ATOM 983 C C . VAL A 1 124 ? -14.090 3.049 7.190 1.00 98.44 124 VAL A C 1
ATOM 985 O O . VAL A 1 124 ? -14.187 2.240 8.109 1.00 98.44 124 VAL A O 1
ATOM 988 N N . GLY A 1 125 ? -13.904 4.355 7.410 1.00 98.00 125 GLY A N 1
ATOM 989 C CA . GLY A 1 125 ? -13.777 4.929 8.750 1.00 98.00 125 GLY A CA 1
ATOM 990 C C . GLY A 1 125 ? -14.993 4.640 9.633 1.00 98.00 125 GLY A C 1
ATOM 991 O O . GLY A 1 125 ? -14.844 4.106 10.728 1.00 98.00 125 GLY A O 1
ATOM 992 N N . THR A 1 126 ? -16.201 4.894 9.124 1.00 98.00 126 THR A N 1
ATOM 993 C CA . THR A 1 126 ? -17.459 4.611 9.831 1.00 98.00 126 THR A CA 1
ATOM 994 C C . THR A 1 126 ? -17.634 3.123 10.128 1.00 98.00 126 THR A C 1
ATOM 996 O O . THR A 1 126 ? -18.092 2.763 11.212 1.00 98.00 126 THR A O 1
ATOM 999 N N . ALA A 1 127 ? -17.281 2.239 9.190 1.00 98.12 127 ALA A N 1
ATOM 1000 C CA . ALA A 1 127 ? -17.361 0.799 9.421 1.00 98.12 127 ALA A CA 1
ATOM 1001 C C . ALA A 1 127 ? -16.398 0.342 10.527 1.00 98.12 127 ALA A C 1
ATOM 1003 O O . ALA A 1 127 ? -16.773 -0.474 11.368 1.00 98.12 127 ALA A O 1
ATOM 1004 N N . ILE A 1 128 ? -15.186 0.904 10.563 1.00 96.56 128 ILE A N 1
ATOM 1005 C CA . ILE A 1 128 ? -14.198 0.620 11.607 1.00 96.56 128 ILE A CA 1
ATOM 1006 C C . ILE A 1 128 ? -14.709 1.072 12.977 1.00 96.56 128 ILE A C 1
ATOM 1008 O O . ILE A 1 128 ? -14.681 0.264 13.903 1.00 96.56 128 ILE A O 1
ATOM 1012 N N . GLU A 1 129 ? -15.237 2.295 13.106 1.00 94.44 129 GLU A N 1
ATOM 1013 C CA . GLU A 1 129 ? -15.790 2.783 14.383 1.00 94.44 129 GLU A CA 1
ATOM 1014 C C . GLU A 1 129 ? -16.928 1.894 14.889 1.00 94.44 129 GLU A C 1
ATOM 1016 O O . GLU A 1 129 ? -16.936 1.507 16.054 1.00 94.44 129 GLU A O 1
ATOM 1021 N N . ARG A 1 130 ? -17.853 1.503 14.003 1.00 96.75 130 ARG A N 1
ATOM 1022 C CA . ARG A 1 130 ? -18.983 0.622 14.349 1.00 96.75 130 ARG A CA 1
ATOM 1023 C C . ARG A 1 130 ? -18.564 -0.792 14.735 1.00 96.75 130 ARG A C 1
ATOM 1025 O O . ARG A 1 130 ? -19.303 -1.467 15.438 1.00 96.75 130 ARG A O 1
ATOM 1032 N N . SER A 1 131 ? -17.423 -1.258 14.232 1.00 94.31 131 SER A N 1
ATOM 1033 C CA . SER A 1 131 ? -16.896 -2.588 14.551 1.00 94.31 131 SER A CA 1
ATOM 1034 C C . SER A 1 131 ? -16.190 -2.657 15.905 1.00 94.31 131 SER A C 1
ATOM 1036 O O . SER A 1 131 ? -15.813 -3.749 16.319 1.00 94.31 131 SER A O 1
ATOM 1038 N N . GLU A 1 132 ? -15.944 -1.505 16.542 1.00 91.44 132 GLU A N 1
ATOM 1039 C CA . GLU A 1 132 ? -15.208 -1.365 17.807 1.00 91.44 132 GLU A CA 1
ATOM 1040 C C . GLU A 1 132 ? -13.769 -1.927 17.778 1.00 91.44 132 GLU A C 1
ATOM 1042 O O . GLU A 1 132 ? -13.101 -2.020 18.805 1.00 91.44 132 GLU A O 1
ATOM 1047 N N . LEU A 1 133 ? -13.237 -2.247 16.590 1.00 92.31 133 LEU A N 1
ATOM 1048 C CA . LEU A 1 133 ? -11.868 -2.748 16.413 1.00 92.31 133 LEU A CA 1
ATOM 1049 C C . LEU A 1 133 ? -10.801 -1.657 16.591 1.00 92.31 133 LEU A C 1
ATOM 1051 O O . LEU A 1 133 ? -9.633 -1.962 16.845 1.00 92.31 133 LEU A O 1
ATOM 1055 N N . ALA A 1 134 ? -11.171 -0.392 16.377 1.00 94.50 134 ALA A N 1
ATOM 1056 C CA . ALA A 1 134 ? -10.292 0.766 16.488 1.00 94.50 134 ALA A CA 1
ATOM 1057 C C . ALA A 1 134 ? -11.096 2.072 16.588 1.00 94.50 134 ALA A C 1
ATOM 1059 O O . ALA A 1 134 ? -12.251 2.136 16.172 1.00 94.50 134 ALA A O 1
ATOM 1060 N N . LYS A 1 135 ? -10.449 3.139 17.065 1.00 95.38 135 LYS A N 1
ATOM 1061 C CA . LYS A 1 135 ? -10.959 4.515 16.983 1.00 95.38 135 LYS A CA 1
ATOM 1062 C C . LYS A 1 135 ? -10.382 5.232 15.771 1.00 95.38 135 LYS A C 1
ATOM 1064 O O . LYS A 1 135 ? -9.206 5.049 15.453 1.00 95.38 135 LYS A O 1
ATOM 1069 N N . ILE A 1 136 ? -11.167 6.089 15.125 1.00 97.50 136 ILE A N 1
ATOM 1070 C CA . ILE A 1 136 ? -10.647 6.956 14.067 1.00 97.50 136 ILE A CA 1
ATOM 1071 C C . ILE A 1 136 ? -9.973 8.176 14.694 1.00 97.50 136 ILE A C 1
ATOM 1073 O O . ILE A 1 136 ? -10.560 8.898 15.495 1.00 97.50 136 ILE A O 1
ATOM 1077 N N . ASP A 1 137 ? -8.715 8.411 14.323 1.00 97.31 137 ASP A N 1
ATOM 1078 C CA . ASP A 1 137 ? -7.952 9.590 14.731 1.00 97.31 137 ASP A CA 1
ATOM 1079 C C . ASP A 1 137 ? -7.192 10.143 13.522 1.00 97.31 137 ASP A C 1
ATOM 1081 O O . ASP A 1 137 ? -6.176 9.604 13.082 1.00 97.31 137 ASP A O 1
ATOM 1085 N N . LEU A 1 138 ? -7.691 11.249 12.968 1.00 95.44 138 LEU A N 1
ATOM 1086 C CA . LEU A 1 138 ? -7.093 11.883 11.791 1.00 95.44 138 LEU A CA 1
ATOM 1087 C C . LEU A 1 138 ? -5.780 12.619 12.112 1.00 95.44 138 LEU A C 1
ATOM 1089 O O . LEU A 1 138 ? -4.986 12.880 11.199 1.00 95.44 138 LEU A O 1
ATOM 1093 N N . LYS A 1 139 ? -5.558 12.969 13.388 1.00 95.00 139 LYS A N 1
ATOM 1094 C CA . LYS A 1 139 ? -4.452 13.824 13.843 1.00 95.00 139 LYS A CA 1
ATOM 1095 C C . LYS A 1 139 ? -3.282 13.006 14.374 1.00 95.00 139 LYS A C 1
ATOM 1097 O O . LYS A 1 139 ? -2.143 13.278 14.004 1.00 95.00 139 LYS A O 1
ATOM 1102 N N . LYS A 1 140 ? -3.553 12.028 15.240 1.00 95.75 140 LYS A N 1
ATOM 1103 C CA . LYS A 1 140 ? -2.550 11.192 15.916 1.00 95.75 140 LYS A CA 1
ATOM 1104 C C . LYS A 1 140 ? -2.874 9.695 15.766 1.00 95.75 140 LYS A C 1
ATOM 1106 O O . LYS A 1 140 ? -3.035 9.000 16.773 1.00 95.75 140 LYS A O 1
ATOM 1111 N N . PRO A 1 141 ? -2.967 9.180 14.524 1.00 96.44 141 PRO A N 1
ATOM 1112 C CA . PRO A 1 141 ? -3.160 7.755 14.306 1.00 96.44 141 PRO A CA 1
ATOM 1113 C C . PRO A 1 141 ? -1.940 6.970 14.787 1.00 96.44 141 PRO A C 1
ATOM 1115 O O . PRO A 1 141 ? -0.808 7.439 14.694 1.00 96.44 141 PRO A O 1
ATOM 1118 N N . THR A 1 142 ? -2.165 5.749 15.258 1.00 95.25 142 THR A N 1
ATOM 1119 C CA . THR A 1 142 ? -1.091 4.782 15.495 1.00 95.25 142 THR A CA 1
ATOM 1120 C C . THR A 1 142 ? -0.774 3.977 14.244 1.00 95.25 142 THR A C 1
ATOM 1122 O O . THR A 1 142 ? 0.370 3.577 14.062 1.00 95.25 142 THR A O 1
ATOM 1125 N N . ASP A 1 143 ? -1.773 3.754 13.387 1.00 95.62 143 ASP A N 1
ATOM 1126 C CA . ASP A 1 143 ? -1.624 3.063 12.109 1.00 95.62 143 ASP A CA 1
ATOM 1127 C C . ASP A 1 143 ? -2.465 3.771 11.040 1.00 95.62 143 ASP A C 1
ATOM 1129 O O . ASP A 1 143 ? -3.473 4.423 11.331 1.00 95.62 143 ASP A O 1
ATOM 1133 N N . VAL A 1 144 ? -2.043 3.645 9.788 1.00 97.56 144 VAL A N 1
ATOM 1134 C CA . VAL A 1 144 ? -2.742 4.187 8.627 1.00 97.56 144 VAL A CA 1
ATOM 1135 C C . VAL A 1 144 ? -3.116 3.039 7.708 1.00 97.56 144 VAL A C 1
ATOM 1137 O O . VAL A 1 144 ? -2.249 2.260 7.310 1.00 97.56 144 VAL A O 1
ATOM 1140 N N . ILE A 1 145 ? -4.397 2.958 7.356 1.00 98.25 145 ILE A N 1
ATOM 1141 C CA . ILE A 1 145 ? -4.865 2.099 6.271 1.00 98.25 145 ILE A CA 1
ATOM 1142 C C . ILE A 1 145 ? -4.683 2.880 4.974 1.00 98.25 145 ILE A C 1
ATOM 1144 O O . ILE A 1 145 ? -5.341 3.900 4.762 1.00 98.25 145 ILE A O 1
ATOM 1148 N N . LYS A 1 146 ? -3.773 2.411 4.126 1.00 98.44 146 LYS A N 1
ATOM 1149 C CA . LYS A 1 146 ? -3.546 2.930 2.779 1.00 98.44 146 LYS A CA 1
ATOM 1150 C C . LYS A 1 146 ? -4.396 2.134 1.802 1.00 98.44 146 LYS A C 1
ATOM 1152 O O . LYS A 1 146 ? -4.347 0.908 1.815 1.00 98.44 146 LYS A O 1
ATOM 1157 N N . ILE A 1 147 ? -5.151 2.836 0.967 1.00 98.50 147 ILE A N 1
ATOM 1158 C CA . ILE A 1 147 ? -5.961 2.257 -0.103 1.00 98.50 147 ILE A CA 1
ATOM 1159 C C . ILE A 1 147 ? -5.501 2.901 -1.410 1.00 98.50 147 ILE A C 1
ATOM 1161 O O . ILE A 1 147 ? -5.769 4.076 -1.653 1.00 98.50 147 ILE A O 1
ATOM 1165 N N . GLU A 1 148 ? -4.784 2.151 -2.240 1.00 97.81 148 GLU A N 1
ATOM 1166 C CA . GLU A 1 148 ? -4.395 2.578 -3.585 1.00 97.81 148 GLU A CA 1
ATOM 1167 C C . GLU A 1 148 ? -5.364 1.953 -4.589 1.00 97.81 148 GLU A C 1
ATOM 1169 O O . GLU A 1 148 ? -5.368 0.740 -4.786 1.00 97.81 148 GLU A O 1
ATOM 1174 N N . ILE A 1 149 ? -6.195 2.781 -5.21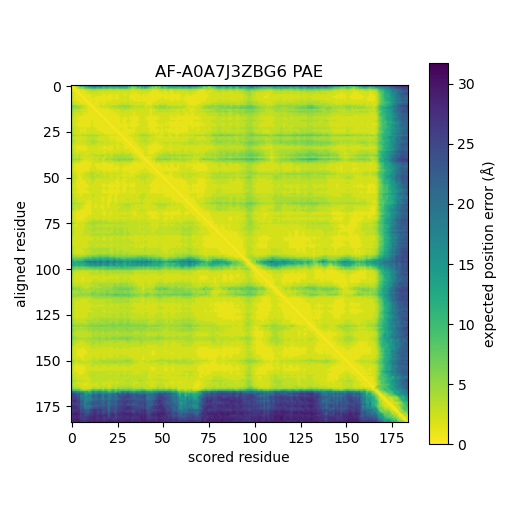5 1.00 97.19 149 ILE A N 1
ATOM 1175 C CA . ILE A 1 149 ? -7.112 2.366 -6.277 1.00 97.19 149 ILE A CA 1
ATOM 1176 C C . ILE A 1 149 ? -6.424 2.602 -7.610 1.00 97.19 149 ILE A C 1
ATOM 1178 O O . ILE A 1 149 ? -6.013 3.727 -7.909 1.00 97.19 149 ILE A O 1
ATOM 1182 N N . ILE A 1 150 ? -6.290 1.551 -8.401 1.00 95.56 150 ILE A N 1
ATOM 1183 C CA . ILE A 1 150 ? -5.697 1.601 -9.733 1.00 95.56 150 ILE A CA 1
ATOM 1184 C C . ILE A 1 150 ? -6.646 0.819 -10.630 1.00 95.56 150 ILE A C 1
ATOM 1186 O O . ILE A 1 150 ? -6.803 -0.388 -10.460 1.00 95.56 150 ILE A O 1
ATOM 1190 N N . ASP A 1 151 ? -7.311 1.537 -11.534 1.00 93.06 151 ASP A N 1
ATOM 1191 C CA . ASP A 1 151 ? -8.398 0.993 -12.349 1.00 93.06 151 ASP A CA 1
ATOM 1192 C C . ASP A 1 151 ? -9.483 0.337 -11.474 1.00 93.06 151 ASP A C 1
ATOM 1194 O O . ASP A 1 151 ? -9.996 0.982 -10.557 1.00 93.06 151 ASP A O 1
ATOM 1198 N N . ASP A 1 152 ? -9.853 -0.913 -11.743 1.00 95.06 152 ASP A N 1
ATOM 1199 C CA . ASP A 1 152 ? -10.900 -1.663 -11.046 1.00 95.06 152 ASP A CA 1
ATOM 1200 C C . ASP A 1 152 ? -10.413 -2.402 -9.789 1.00 95.06 152 ASP A C 1
ATOM 1202 O O . ASP A 1 152 ? -11.188 -3.125 -9.154 1.00 95.06 152 ASP A O 1
ATOM 1206 N N . LEU A 1 153 ? -9.155 -2.200 -9.387 1.00 96.44 153 LEU A N 1
ATOM 1207 C CA . LEU A 1 153 ? -8.538 -2.856 -8.237 1.00 96.44 153 LEU A CA 1
ATOM 1208 C C . LEU A 1 153 ? -8.232 -1.871 -7.111 1.00 96.44 153 LEU A C 1
ATOM 1210 O O . LEU A 1 153 ? -7.848 -0.723 -7.332 1.00 96.44 153 LEU A O 1
ATOM 1214 N N . ALA A 1 154 ? -8.371 -2.349 -5.877 1.00 97.94 154 ALA A N 1
ATOM 1215 C CA . ALA A 1 154 ? -7.927 -1.652 -4.682 1.00 97.94 154 ALA A CA 1
ATOM 1216 C C . ALA A 1 154 ? -6.875 -2.488 -3.942 1.00 97.94 154 ALA A C 1
ATOM 1218 O O . ALA A 1 154 ? -7.087 -3.652 -3.588 1.00 97.94 154 ALA A O 1
ATOM 1219 N N . TYR A 1 155 ? -5.730 -1.857 -3.706 1.00 97.94 155 TYR A N 1
ATOM 1220 C CA . TYR A 1 155 ? -4.596 -2.401 -2.976 1.00 97.94 155 TYR A CA 1
ATOM 1221 C C . TYR A 1 155 ? -4.574 -1.796 -1.578 1.00 97.94 155 TYR A C 1
ATOM 1223 O O . TYR A 1 155 ? -4.482 -0.577 -1.420 1.00 97.94 155 TYR A O 1
ATOM 1231 N N . ILE A 1 156 ? -4.689 -2.647 -0.565 1.00 98.31 156 ILE A N 1
ATOM 1232 C CA . ILE A 1 156 ? -4.874 -2.229 0.822 1.00 98.31 156 ILE A CA 1
ATOM 1233 C C . ILE A 1 156 ? -3.656 -2.644 1.635 1.00 98.31 156 ILE A C 1
ATOM 1235 O O . ILE A 1 156 ? -3.219 -3.794 1.560 1.00 98.31 156 ILE A O 1
ATOM 1239 N N . GLY A 1 157 ? -3.136 -1.724 2.443 1.00 97.50 157 GLY A N 1
ATOM 1240 C CA . GLY A 1 157 ? -2.065 -2.004 3.392 1.00 97.50 157 GLY A CA 1
ATOM 1241 C C . GLY A 1 157 ? -2.214 -1.250 4.703 1.00 97.50 157 GLY A C 1
ATOM 1242 O O . GLY A 1 157 ? -2.716 -0.126 4.731 1.00 97.50 157 GLY A O 1
ATOM 1243 N N . ILE A 1 158 ? -1.750 -1.858 5.794 1.00 96.31 158 ILE A N 1
ATOM 1244 C CA . ILE A 1 158 ? -1.683 -1.231 7.119 1.00 96.31 158 ILE A CA 1
ATOM 1245 C C . ILE A 1 158 ? -0.229 -0.892 7.430 1.00 96.31 158 ILE A C 1
ATOM 1247 O O . ILE A 1 158 ? 0.652 -1.752 7.407 1.00 96.31 158 ILE A O 1
ATOM 1251 N N . MET A 1 159 ? 0.025 0.387 7.705 1.00 94.69 159 MET A N 1
ATOM 1252 C CA . MET A 1 159 ? 1.376 0.933 7.818 1.00 94.69 159 MET A CA 1
ATOM 1253 C C . MET A 1 159 ? 1.487 1.923 8.977 1.00 94.69 159 MET A C 1
ATOM 1255 O O . MET A 1 159 ? 0.496 2.513 9.412 1.00 94.69 159 MET A O 1
ATOM 1259 N N . ARG A 1 160 ? 2.712 2.173 9.452 1.00 94.00 160 ARG A N 1
ATOM 1260 C CA . ARG A 1 160 ? 2.951 3.250 10.424 1.00 94.00 160 ARG A CA 1
ATOM 1261 C C . ARG A 1 160 ? 2.727 4.619 9.766 1.00 94.00 160 ARG A C 1
ATOM 1263 O O . ARG A 1 160 ? 3.100 4.792 8.599 1.00 94.00 160 ARG A O 1
ATOM 1270 N N . PRO A 1 161 ? 2.186 5.615 10.486 1.00 94.81 161 PRO A N 1
ATOM 1271 C CA . PRO A 1 161 ? 1.970 6.950 9.943 1.00 94.81 161 PRO A CA 1
ATOM 1272 C C . PRO A 1 161 ? 3.245 7.541 9.334 1.00 94.81 161 PRO A C 1
ATOM 1274 O O . PRO A 1 161 ? 4.276 7.634 9.992 1.00 94.81 161 PRO A O 1
ATOM 1277 N N . GLY A 1 162 ? 3.169 7.938 8.063 1.00 93.00 162 GLY A N 1
ATOM 1278 C CA . GLY A 1 162 ? 4.268 8.582 7.338 1.00 93.00 162 GLY A CA 1
ATOM 1279 C C . GLY A 1 162 ? 5.379 7.652 6.848 1.00 93.00 162 GLY A C 1
ATOM 1280 O O . GLY A 1 162 ? 6.218 8.119 6.082 1.00 93.00 162 GLY A O 1
ATOM 1281 N N . SER A 1 163 ? 5.364 6.366 7.221 1.00 93.94 163 SER A N 1
ATOM 1282 C CA . SER A 1 163 ? 6.372 5.392 6.769 1.00 93.94 163 SER A CA 1
ATOM 1283 C C . SER A 1 163 ? 6.374 5.182 5.255 1.00 93.94 163 SER A C 1
ATOM 1285 O O . SER A 1 163 ? 7.381 4.781 4.691 1.00 93.94 163 SER A O 1
ATOM 1287 N N . ASP A 1 164 ? 5.276 5.513 4.576 1.00 94.94 164 ASP A N 1
ATOM 1288 C CA . ASP A 1 164 ? 5.185 5.431 3.125 1.00 94.94 164 ASP A CA 1
ATOM 1289 C C . ASP A 1 164 ? 6.106 6.427 2.397 1.00 94.94 164 ASP A C 1
ATOM 1291 O O . ASP A 1 164 ? 6.376 6.243 1.216 1.00 94.94 164 ASP A O 1
ATOM 1295 N N . LYS A 1 165 ? 6.594 7.483 3.063 1.00 94.50 165 LYS A N 1
ATOM 1296 C CA . LYS A 1 165 ? 7.357 8.581 2.442 1.00 94.50 165 LYS A CA 1
ATOM 1297 C C . LYS A 1 165 ? 8.862 8.338 2.539 1.00 94.50 165 LYS A C 1
ATOM 1299 O O . LYS A 1 165 ? 9.461 8.583 3.581 1.00 94.50 165 LYS A O 1
ATOM 1304 N N . LEU A 1 166 ? 9.479 7.966 1.424 1.00 88.62 166 LEU A N 1
ATOM 1305 C CA . LEU A 1 166 ? 10.829 7.401 1.399 1.00 88.62 166 LEU A CA 1
ATOM 1306 C C . LEU A 1 166 ? 11.942 8.398 1.774 1.00 88.62 166 LEU A C 1
ATOM 1308 O O . LEU A 1 166 ? 12.718 8.125 2.675 1.00 88.62 166 LEU A O 1
ATOM 1312 N N . HIS A 1 167 ? 11.944 9.615 1.226 1.00 79.81 167 HIS A N 1
ATOM 1313 C CA . HIS A 1 167 ? 12.980 10.624 1.542 1.00 79.81 167 HIS A CA 1
ATOM 1314 C C . HIS A 1 167 ? 12.592 11.629 2.638 1.00 79.81 167 HIS A C 1
ATOM 1316 O O . HIS A 1 167 ? 13.245 12.655 2.817 1.00 79.81 167 HIS A O 1
ATOM 1322 N N . LYS A 1 168 ? 11.484 11.396 3.356 1.00 61.44 168 LYS A N 1
ATOM 1323 C CA . LYS A 1 168 ? 11.172 12.171 4.574 1.00 61.44 168 LYS A CA 1
ATOM 1324 C C . LYS A 1 168 ? 11.668 11.479 5.839 1.00 61.44 168 LYS A C 1
ATOM 1326 O O . LYS A 1 168 ? 11.847 12.157 6.847 1.00 61.44 168 LYS A O 1
ATOM 1331 N N . ILE A 1 169 ? 11.880 10.164 5.785 1.00 53.09 169 ILE A N 1
ATOM 1332 C CA . ILE A 1 169 ? 12.353 9.364 6.918 1.00 53.09 169 ILE A CA 1
ATOM 1333 C C . ILE A 1 169 ? 13.819 9.670 7.225 1.00 53.09 169 ILE A C 1
ATOM 1335 O O . ILE A 1 169 ? 14.141 9.798 8.404 1.00 53.09 169 ILE A O 1
ATOM 1339 N N . ASP A 1 170 ? 14.646 9.929 6.204 1.00 48.06 170 ASP A N 1
ATOM 1340 C CA . ASP A 1 170 ? 16.033 10.386 6.381 1.00 48.06 170 ASP A CA 1
ATOM 1341 C C . ASP A 1 170 ? 16.119 11.586 7.326 1.00 48.06 170 ASP A C 1
ATOM 1343 O O . ASP A 1 170 ? 16.982 11.632 8.192 1.00 48.06 170 ASP A O 1
ATOM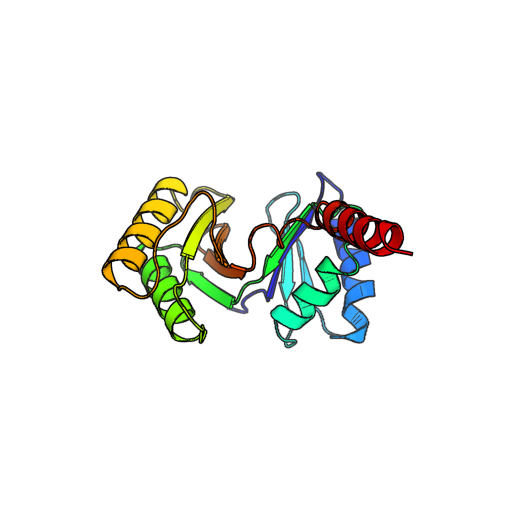 1347 N N . ARG A 1 171 ? 15.158 12.517 7.256 1.00 42.88 171 ARG A N 1
ATOM 1348 C CA . ARG A 1 171 ? 15.121 13.685 8.143 1.00 42.88 171 ARG A CA 1
ATOM 1349 C C . ARG A 1 171 ? 14.790 13.321 9.595 1.00 42.88 171 ARG A C 1
ATOM 1351 O O . ARG A 1 171 ? 15.404 13.859 10.501 1.00 42.88 171 ARG A O 1
ATOM 1358 N N . ILE A 1 172 ? 13.864 12.384 9.821 1.00 49.06 172 ILE A N 1
ATOM 1359 C CA . ILE A 1 172 ? 13.427 11.974 11.171 1.00 49.06 172 ILE A CA 1
ATOM 1360 C C . ILE A 1 172 ? 14.477 11.089 11.856 1.00 49.06 172 ILE A C 1
ATOM 1362 O O . ILE A 1 172 ? 14.676 11.195 13.066 1.00 49.06 172 ILE A O 1
ATOM 1366 N N . LEU A 1 173 ? 15.137 10.198 11.109 1.00 49.88 173 LEU A N 1
ATOM 1367 C CA . LEU A 1 173 ? 16.220 9.371 11.645 1.00 49.88 173 LEU A CA 1
ATOM 1368 C C . LEU A 1 173 ? 17.483 10.205 11.896 1.00 49.88 173 LEU A C 1
ATOM 1370 O O . LEU A 1 173 ? 18.087 10.040 12.950 1.00 49.88 173 LEU A O 1
ATOM 1374 N N . TYR A 1 174 ? 17.804 11.156 11.011 1.00 50.00 174 TYR A N 1
ATOM 1375 C CA . TYR A 1 174 ? 18.882 12.131 11.212 1.00 50.00 174 TYR A CA 1
ATOM 1376 C C . TYR A 1 174 ? 18.640 13.041 12.429 1.00 50.00 174 TYR A C 1
ATOM 1378 O O . TYR A 1 174 ? 19.527 13.243 13.252 1.00 50.00 174 TYR A O 1
ATOM 1386 N N . GLU A 1 175 ? 17.417 13.554 12.606 1.00 48.66 175 GLU A N 1
ATOM 1387 C CA . GLU A 1 175 ? 17.053 14.349 13.790 1.00 48.66 175 GLU A CA 1
ATOM 1388 C C . GLU A 1 175 ? 17.150 13.519 15.086 1.00 48.66 175 GLU A C 1
ATOM 1390 O O . GLU A 1 175 ? 17.565 14.029 16.128 1.00 48.66 175 GLU A O 1
ATOM 1395 N N . ARG A 1 176 ? 16.830 12.218 15.033 1.00 50.34 176 ARG A N 1
ATOM 1396 C CA . ARG A 1 176 ? 16.939 11.302 16.181 1.00 50.34 176 ARG A CA 1
ATOM 1397 C C . ARG A 1 176 ? 18.372 10.911 16.535 1.00 50.34 176 ARG A C 1
ATOM 1399 O O . ARG A 1 176 ? 18.636 10.745 17.722 1.00 50.34 176 ARG A O 1
ATOM 1406 N N . SER A 1 177 ? 19.267 10.753 15.560 1.00 53.47 177 SER A N 1
ATOM 1407 C CA . SER A 1 177 ? 20.681 10.458 15.828 1.00 53.47 177 SER A CA 1
ATOM 1408 C C . SER A 1 177 ? 21.393 11.651 16.466 1.00 53.47 177 SER A C 1
ATOM 1410 O O . SER A 1 177 ? 22.113 11.470 17.437 1.00 53.47 177 SER A O 1
ATOM 1412 N N . GLN A 1 178 ? 21.098 12.874 16.016 1.00 48.28 178 GLN A N 1
ATOM 1413 C CA . GLN A 1 178 ? 21.641 14.099 16.620 1.00 48.28 178 GLN A CA 1
ATOM 1414 C C . GLN A 1 178 ? 21.134 14.306 18.059 1.00 48.28 178 GLN A C 1
ATOM 1416 O O . GLN A 1 178 ? 21.903 14.636 18.951 1.00 48.28 178 GLN A O 1
ATOM 1421 N N . SER A 1 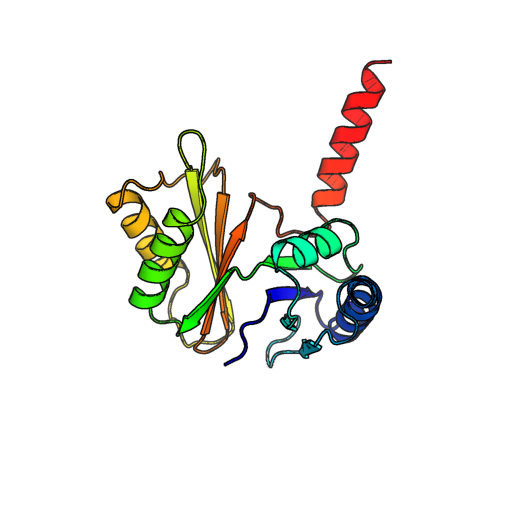179 ? 19.864 13.977 18.327 1.00 52.91 179 SER A N 1
ATOM 1422 C CA . SER A 1 179 ? 19.280 14.057 19.679 1.00 52.91 179 SER A CA 1
ATOM 1423 C C . SER A 1 179 ? 19.906 13.088 20.701 1.00 52.91 179 SER A C 1
ATOM 1425 O O . SER A 1 179 ? 19.693 13.253 21.900 1.00 52.91 179 SER A O 1
ATOM 1427 N N . GLN A 1 180 ? 20.596 12.033 20.248 1.00 50.69 180 GLN A N 1
ATOM 1428 C CA . GLN A 1 180 ? 21.299 11.079 21.120 1.00 50.69 180 GLN A CA 1
ATOM 1429 C C . GLN A 1 180 ? 22.776 11.442 21.319 1.00 50.69 180 GLN A C 1
ATOM 1431 O O . GLN A 1 180 ? 23.359 11.033 22.320 1.00 50.69 180 GLN A O 1
ATOM 1436 N N . GLU A 1 181 ? 23.363 12.221 20.409 1.00 46.88 181 GLU A N 1
ATOM 1437 C CA . GLU A 1 181 ? 24.734 12.733 20.528 1.00 46.88 181 GLU A CA 1
ATOM 1438 C C . GLU A 1 181 ? 24.822 13.950 21.468 1.00 46.88 181 GLU A C 1
ATOM 1440 O O . GLU A 1 181 ? 25.842 14.123 22.120 1.00 46.88 181 GLU A O 1
ATOM 1445 N N . ASP A 1 182 ? 23.736 14.710 21.658 1.00 44.88 182 ASP A N 1
ATOM 1446 C CA . ASP A 1 182 ? 23.679 15.869 22.575 1.00 44.88 182 ASP A CA 1
ATOM 1447 C C . ASP A 1 182 ? 23.641 15.509 24.086 1.00 44.88 182 ASP A C 1
ATOM 1449 O O . ASP A 1 182 ? 23.450 16.380 24.938 1.00 44.88 182 ASP A O 1
ATOM 1453 N N . TYR A 1 183 ? 23.803 14.229 24.441 1.00 45.00 183 TYR A N 1
ATOM 1454 C CA . TYR A 1 183 ? 23.826 13.730 25.828 1.00 45.00 183 TYR A CA 1
ATOM 1455 C C . TYR A 1 183 ? 25.183 13.145 26.266 1.00 45.00 183 TYR A C 1
ATOM 1457 O O . TYR A 1 183 ? 25.253 12.545 27.343 1.00 45.00 183 TYR A O 1
ATOM 1465 N N . PHE A 1 184 ? 26.247 13.332 25.475 1.00 42.16 184 PHE A N 1
ATOM 1466 C CA . PHE A 1 184 ? 27.624 12.968 25.834 1.00 42.16 184 PHE A CA 1
ATOM 1467 C C . PHE A 1 184 ? 28.572 14.168 25.818 1.00 42.16 184 PHE A C 1
ATOM 1469 O O . PHE A 1 184 ? 28.523 14.959 24.854 1.00 42.16 184 PHE A O 1
#

pLDDT: mean 90.75, std 14.14, range [42.16, 98.56]

Solvent-accessible surface area (backbone atoms only — not comparable to full-atom values): 10137 Å² total; per-residue (Å²): 134,88,64,50,23,33,43,36,32,33,40,88,87,32,45,71,58,34,47,52,48,47,49,66,67,40,35,86,79,39,80,80,56,43,77,40,76,54,98,50,86,27,35,35,38,33,33,59,92,63,58,34,66,62,56,46,50,53,42,55,77,60,48,42,92,43,44,47,33,46,42,50,28,80,45,67,47,57,56,43,69,68,56,50,36,54,50,53,54,51,55,55,71,71,54,86,73,87,74,88,46,26,36,27,65,46,55,47,75,46,75,70,72,59,91,49,51,67,59,49,31,50,53,39,48,54,52,40,46,76,65,68,74,32,45,79,26,90,85,75,39,66,31,28,41,41,34,44,30,51,50,65,32,27,35,32,18,81,40,55,68,69,64,37,34,36,78,59,46,59,56,57,55,50,54,51,55,53,66,61,54,78,77,114

Secondary structure (DSSP, 8-state):
-PPPSEEEEESTT-HHHHHHHHHHHHTTT-TT-EEEE-SSTTEEEEE-SS-HHHHHHHHHHS--TTEEEEEE-SEEEES-HHHHHHHHHHHHHHS--SS--EEEEEEEEESSSSS-HHHHHHHHHHHHHHTTS-EE-SSS-SEEEEEEEETTEEEEEEE-TTTTBHHHHHHHHHHHHHHHHTT-